Protein AF-0000000084527717 (afdb_homodimer)

Secondary structure (DSSP, 8-state):
-EEEEE-TTSTHHHHHHHHHHHT---EEEE-PPPSSHHHHHS-SS--EEEETTEEE--HHHHHHHHHHHH-GGGS--TTSTTHHHHHHHHHHHHHHHHHHHTTTSTTHHHHHHHHHHHHHHHHTT-SSTBSB--HHHHHHHHHHHHHTTTS-GGG-HHHHHHHHHHHHSHHHHHHH-SS-S---/-EEEEE-TTSTHHHHHHHHHHHT---EEEE-PPPSSHHHHHS-SS--EEEETTEEE--HHHHHHHHHHHH-GGGS--TTSTTHHHHHHHHHHHHHHHHHHHTTTSTTHHHHHHHHHHHHHHHHTT-SSTBSB--HHHHHHHHHHHHHTTTS-GGG-HHHHHHHHHHHHSHHHHHHH-SS-S---

Nearest PDB structures (foldseek):
  3lq7-assembly2_C-2  TM=8.206E-01  e=8.845E-09  Agrobacterium fabrum str. C58
  4iel-assembly1_A-2  TM=8.125E-01  e=3.125E-07  Burkholderia ambifaria AMMD
  4isd-assembly1_D  TM=7.012E-01  e=2.328E-06  Burkholderia glumae BGR1
  4isd-assembly2_B  TM=7.061E-01  e=1.104E-05  Burkholderia glumae BGR1
  4isd-assembly3_E-2  TM=6.235E-01  e=1.221E-05  Burkholderia glumae BGR1

InterPro domains:
  IPR004045 Glutathione S-transferase, N-terminal [PF13417] (4-70)
  IPR004045 Glutathione S-transferase, N-terminal [PS50404] (1-74)
  IPR036249 Thioredoxin-like superfamily [SSF52833] (1-69)
  IPR036282 Glutathione S-transferase, C-terminal domain superfamily [SSF47616] (80-178)

pLDDT: mean 92.68, std 9.72, range [41.78, 98.94]

Solvent-accessible surface area (backbone atoms only — not comparable to full-atom values): 19845 Å² total; per-residue (Å²): 111,39,34,38,43,31,34,57,81,18,73,30,34,29,53,44,21,43,44,49,64,64,62,64,85,64,47,78,45,78,49,75,62,49,88,41,64,65,36,21,72,55,45,95,65,70,37,36,39,30,56,73,92,44,75,37,57,31,64,63,30,48,45,52,52,48,17,73,73,73,29,56,83,32,46,49,53,92,90,39,85,58,25,64,56,43,38,23,44,34,48,43,17,55,54,50,41,50,35,54,72,41,50,88,43,91,65,18,64,59,53,39,48,51,53,54,48,53,50,32,60,67,38,55,94,41,80,28,94,71,66,47,77,34,49,37,46,31,42,28,47,45,28,52,53,56,42,49,74,79,41,77,44,78,87,34,59,58,47,46,52,42,51,51,56,50,58,67,34,68,28,41,45,59,46,56,48,85,63,63,93,66,79,124,110,39,35,36,42,32,33,58,82,20,71,31,34,28,52,44,21,42,43,47,63,64,64,63,85,64,47,78,45,78,50,75,60,49,90,43,64,66,36,22,72,54,44,95,65,70,38,36,40,30,55,72,91,44,76,40,57,30,65,64,30,49,44,52,51,47,17,70,73,73,28,56,83,32,46,50,55,92,90,39,84,58,26,66,58,45,39,25,44,35,47,42,17,56,53,48,42,49,35,54,72,39,49,88,44,90,64,18,65,58,53,40,49,50,52,52,47,55,50,32,60,68,37,56,96,40,79,27,94,72,68,48,76,35,48,37,45,32,41,29,46,45,26,51,54,55,42,50,73,79,41,77,44,78,86,34,60,57,48,44,53,42,50,50,57,51,58,67,35,67,29,41,45,61,46,55,50,85,67,62,94,65,79,123

Radius of gyration: 19.38 Å; Cα contacts (8 Å, |Δi|>4): 567; chains: 2; bounding box: 42×51×48 Å

Sequence (368 aa):
MLTLWHAPLSRSTRVRWLLEEIGCPYRLIVLDEPETLDAALHPPRPPALRDGEVTMHETGAMTEWLCETRARHLWRAPGAPGRIGWLDWLHFAETLVQHVARRAESGATERLTAALGILSEWLDGTDWLLSEFSGADCQLGYSVWIAGQVTCLDDYPVLTSYLARCMERPSFQSAWGESGIRLGMLTLWHAPLSRSTRVRWLLEEIGCPYRLIVLDEPETLDAALHPPRPPALRDGEVTMHETGAMTEWLCETRARHLWRAPGAPGRIGWLDWLHFAETLVQHVARRAESGATERLTAALGILSEWLDGTDWLLSEFSGADCQLGYSVWIAGQVTCLDDYPVLTSYLARCMERPSFQSAWGESGIRLG

Structure (mmCIF, N/CA/C/O backbone):
data_AF-0000000084527717-model_v1
#
loop_
_entity.id
_entity.type
_entity.pdbx_description
1 polymer 'Glutathione S-transferase'
#
loop_
_atom_site.group_PDB
_atom_site.id
_atom_site.type_symbol
_atom_site.label_atom_id
_atom_site.label_alt_id
_atom_site.label_comp_id
_atom_site.label_asym_id
_atom_site.label_entity_id
_atom_site.label_seq_id
_atom_site.pdbx_PDB_ins_code
_atom_site.Cartn_x
_atom_site.Cartn_y
_atom_site.Cartn_z
_atom_site.occupancy
_atom_site.B_iso_or_equiv
_atom_site.auth_seq_id
_atom_site.auth_comp_id
_atom_site.auth_asym_id
_atom_site.auth_atom_id
_atom_site.pdbx_PDB_model_num
ATOM 1 N N . MET A 1 1 ? -14.969 0.605 -21.078 1 87 1 MET A N 1
ATOM 2 C CA . MET A 1 1 ? -14.18 -0.613 -21.203 1 87 1 MET A CA 1
ATOM 3 C C . MET A 1 1 ? -12.914 -0.524 -20.359 1 87 1 MET A C 1
ATOM 5 O O . MET A 1 1 ? -12.305 0.542 -20.25 1 87 1 MET A O 1
ATOM 9 N N . LEU A 1 2 ? -12.539 -1.557 -19.609 1 96.31 2 LEU A N 1
ATOM 10 C CA . LEU A 1 2 ? -11.336 -1.632 -18.781 1 96.31 2 LEU A CA 1
ATOM 11 C C . LEU A 1 2 ? -10.086 -1.653 -19.656 1 96.31 2 LEU A C 1
ATOM 13 O O . LEU A 1 2 ? -10.039 -2.359 -20.672 1 96.31 2 LEU A O 1
ATOM 17 N N . THR A 1 3 ? -9.109 -0.781 -19.297 1 97.94 3 THR A N 1
ATOM 18 C CA . THR A 1 3 ? -7.832 -0.757 -20 1 97.94 3 THR A CA 1
ATOM 19 C C . THR A 1 3 ? -6.668 -0.865 -19.016 1 97.94 3 THR A C 1
ATOM 21 O O . THR A 1 3 ? -6.602 -0.115 -18.047 1 97.94 3 THR A O 1
ATOM 24 N N . LEU A 1 4 ? -5.797 -1.834 -19.297 1 97.62 4 LEU A N 1
ATOM 25 C CA . LEU A 1 4 ? -4.609 -2.008 -18.469 1 97.62 4 LEU A CA 1
ATOM 26 C C . LEU A 1 4 ? -3.344 -1.697 -19.266 1 97.62 4 LEU A C 1
ATOM 28 O O . LEU A 1 4 ? -3.123 -2.27 -20.328 1 97.62 4 LEU A O 1
ATOM 32 N N . TRP A 1 5 ? -2.562 -0.731 -18.812 1 96.25 5 TRP A N 1
ATOM 33 C CA . TRP A 1 5 ? -1.198 -0.543 -19.297 1 96.25 5 TRP A CA 1
ATOM 34 C C . TRP A 1 5 ? -0.229 -1.458 -18.562 1 96.25 5 TRP A C 1
ATOM 36 O O . TRP A 1 5 ? -0.078 -1.355 -17.344 1 96.25 5 TRP A O 1
ATOM 46 N N . HIS A 1 6 ? 0.404 -2.326 -19.297 1 93.56 6 HIS A N 1
ATOM 47 C CA . HIS A 1 6 ? 1.141 -3.441 -18.703 1 93.56 6 HIS A CA 1
ATOM 48 C C . HIS A 1 6 ? 2.568 -3.5 -19.234 1 93.56 6 HIS A C 1
ATOM 50 O O . HIS A 1 6 ? 2.777 -3.646 -20.453 1 93.56 6 HIS A O 1
ATOM 56 N N . ALA A 1 7 ? 3.545 -3.312 -18.344 1 90.94 7 ALA A N 1
ATOM 57 C CA . ALA A 1 7 ? 4.922 -3.701 -18.641 1 90.94 7 ALA A CA 1
ATOM 58 C C . ALA A 1 7 ? 5.207 -5.121 -18.172 1 90.94 7 ALA A C 1
ATOM 60 O O . ALA A 1 7 ? 5.141 -5.402 -16.969 1 90.94 7 ALA A O 1
ATOM 61 N N . PRO A 1 8 ? 5.605 -6.016 -19.031 1 89.5 8 PRO A N 1
ATOM 62 C CA . PRO A 1 8 ? 5.797 -7.414 -18.641 1 89.5 8 PRO A CA 1
ATOM 63 C C . PRO A 1 8 ? 6.793 -7.57 -17.5 1 89.5 8 PRO A C 1
ATOM 65 O O . PRO A 1 8 ? 7.828 -6.902 -17.484 1 89.5 8 PRO A O 1
ATOM 68 N N . LEU A 1 9 ? 6.379 -8.398 -16.516 1 87.12 9 LEU A N 1
ATOM 69 C CA . LEU A 1 9 ? 7.18 -8.828 -15.383 1 87.12 9 LEU A CA 1
ATOM 70 C C . LEU A 1 9 ? 7.289 -7.711 -14.344 1 87.12 9 LEU A C 1
ATOM 72 O O . LEU A 1 9 ? 7.969 -7.867 -13.328 1 87.12 9 LEU A O 1
ATOM 76 N N . SER A 1 10 ? 6.574 -6.613 -14.625 1 91.88 10 SER A N 1
ATOM 77 C CA . SER A 1 10 ? 6.52 -5.531 -13.648 1 91.88 10 SER A CA 1
ATOM 78 C C . SER A 1 10 ? 5.344 -5.711 -12.695 1 91.88 10 SER A C 1
ATOM 80 O O . SER A 1 10 ? 4.672 -6.746 -12.711 1 91.88 10 SER A O 1
ATOM 82 N N . ARG A 1 11 ? 5.094 -4.734 -11.859 1 93.38 11 ARG A N 1
ATOM 83 C CA . ARG A 1 11 ? 4.023 -4.785 -10.867 1 93.38 11 ARG A CA 1
ATOM 84 C C . ARG A 1 11 ? 2.66 -4.918 -11.539 1 93.38 11 ARG A C 1
ATOM 86 O O . ARG A 1 11 ? 1.719 -5.445 -10.938 1 93.38 11 ARG A O 1
ATOM 93 N N . SER A 1 12 ? 2.576 -4.469 -12.789 1 95.19 12 SER A N 1
ATOM 94 C CA . SER A 1 12 ? 1.293 -4.562 -13.477 1 95.19 12 SER A CA 1
ATOM 95 C C . SER A 1 12 ? 0.91 -6.016 -13.734 1 95.19 12 SER A C 1
ATOM 97 O O . SER A 1 12 ? -0.244 -6.312 -14.055 1 95.19 12 SER A O 1
ATOM 99 N N . THR A 1 13 ? 1.869 -6.926 -13.57 1 95.25 13 THR A N 1
ATOM 100 C CA . THR A 1 13 ? 1.617 -8.344 -13.789 1 95.25 13 THR A CA 1
ATOM 101 C C . THR A 1 13 ? 0.631 -8.891 -12.766 1 95.25 13 THR A C 1
ATOM 103 O O . THR A 1 13 ? -0.189 -9.758 -13.078 1 95.25 13 THR A O 1
ATOM 106 N N . ARG A 1 14 ? 0.691 -8.383 -11.57 1 97.06 14 ARG A N 1
ATOM 107 C CA . ARG A 1 14 ? -0.222 -8.891 -10.555 1 97.06 14 ARG A CA 1
ATOM 108 C C . ARG A 1 14 ? -1.658 -8.469 -10.844 1 97.06 14 ARG A C 1
ATOM 110 O O . ARG A 1 14 ? -2.602 -9.195 -10.523 1 97.06 14 ARG A O 1
ATOM 117 N N . VAL A 1 15 ? -1.835 -7.316 -11.492 1 97.88 15 VAL A N 1
ATOM 118 C CA . VAL A 1 15 ? -3.166 -6.859 -11.875 1 97.88 15 VAL A CA 1
ATOM 119 C C . VAL A 1 15 ? -3.648 -7.645 -13.094 1 97.88 15 VAL A C 1
ATOM 121 O O . VAL A 1 15 ? -4.816 -8.047 -13.156 1 97.88 15 VAL A O 1
ATOM 124 N N . ARG A 1 16 ? -2.74 -7.867 -13.992 1 97.19 16 ARG A N 1
ATOM 125 C CA . ARG A 1 16 ? -3.102 -8.688 -15.141 1 97.19 16 ARG A CA 1
ATOM 126 C C . ARG A 1 16 ? -3.531 -10.086 -14.711 1 97.19 16 ARG A C 1
ATOM 128 O O . ARG A 1 16 ? -4.52 -10.617 -15.211 1 97.19 16 ARG A O 1
ATOM 135 N N . TRP A 1 17 ? -2.762 -10.664 -13.82 1 98 17 TRP A N 1
ATOM 136 C CA . TRP A 1 17 ? -3.107 -11.969 -13.258 1 98 17 TRP A CA 1
ATOM 137 C C . TRP A 1 17 ? -4.523 -11.969 -12.703 1 98 17 TRP A C 1
ATOM 139 O O . TRP A 1 17 ? -5.328 -12.852 -13.016 1 98 17 TRP A O 1
ATOM 149 N N . LEU A 1 18 ? -4.902 -10.969 -11.93 1 98.81 18 LEU A N 1
ATOM 150 C CA . LEU A 1 18 ? -6.234 -10.859 -11.352 1 98.81 18 LEU A CA 1
ATOM 151 C C . LEU A 1 18 ? -7.297 -10.758 -12.445 1 98.81 18 LEU A C 1
ATOM 153 O O . LEU A 1 18 ? -8.352 -11.391 -12.352 1 98.81 18 LEU A O 1
ATOM 157 N N . LEU A 1 19 ? -6.98 -9.945 -13.453 1 98.31 19 LEU A N 1
ATOM 158 C CA . LEU A 1 19 ? -7.93 -9.789 -14.547 1 98.31 19 LEU A CA 1
ATOM 159 C C . LEU A 1 19 ? -8.172 -11.125 -15.242 1 98.31 19 LEU A C 1
ATOM 161 O O . LEU A 1 19 ? -9.312 -11.453 -15.594 1 98.31 19 LEU A O 1
ATOM 165 N N . GLU A 1 20 ? -7.078 -11.867 -15.422 1 97.81 20 GLU A N 1
ATOM 166 C CA . GLU A 1 20 ? -7.215 -13.195 -16 1 97.81 20 GLU A CA 1
ATOM 167 C C . GLU A 1 20 ? -8.023 -14.117 -15.102 1 97.81 20 GLU A C 1
ATOM 169 O O . GLU A 1 20 ? -8.781 -14.961 -15.578 1 97.81 20 GLU A O 1
ATOM 174 N N . GLU A 1 21 ? -7.875 -14.008 -13.805 1 98.56 21 GLU A N 1
ATOM 175 C CA . GLU A 1 21 ? -8.664 -14.773 -12.852 1 98.56 21 GLU A CA 1
ATOM 176 C C . GLU A 1 21 ? -10.148 -14.438 -12.953 1 98.56 21 GLU A C 1
ATOM 178 O O . GLU A 1 21 ? -11 -15.32 -12.883 1 98.56 21 GLU A O 1
ATOM 183 N N . ILE A 1 22 ? -10.422 -13.18 -13.055 1 98.38 22 ILE A N 1
ATOM 184 C CA . ILE A 1 22 ? -11.797 -12.688 -13.102 1 98.38 22 ILE A CA 1
ATOM 185 C C . ILE A 1 22 ? -12.453 -13.109 -14.414 1 98.38 22 ILE A C 1
ATOM 187 O O . ILE A 1 22 ? -13.633 -13.477 -14.438 1 98.38 22 ILE A O 1
ATOM 191 N N . GLY A 1 23 ? -11.727 -12.992 -15.477 1 97.5 23 GLY A N 1
ATOM 192 C CA . GLY A 1 23 ? -12.211 -13.445 -16.766 1 97.5 23 GLY A CA 1
ATOM 193 C C . GLY A 1 23 ? -13.055 -12.406 -17.484 1 97.5 23 GLY A C 1
ATOM 194 O O . GLY A 1 23 ? -13.711 -12.711 -18.484 1 97.5 23 GLY A O 1
ATOM 195 N N . CYS A 1 24 ? -13.078 -11.188 -17.016 1 95.69 24 CYS A N 1
ATOM 196 C CA . CYS A 1 24 ? -13.812 -10.141 -17.719 1 95.69 24 CYS A CA 1
ATOM 197 C C . CYS A 1 24 ? -12.984 -9.562 -18.859 1 95.69 24 CYS A C 1
ATOM 199 O O . CYS A 1 24 ? -11.758 -9.586 -18.812 1 95.69 24 CYS A O 1
ATOM 201 N N . PRO A 1 25 ? -13.672 -9.078 -19.922 1 96.56 25 PRO A N 1
ATOM 202 C CA . PRO A 1 25 ? -12.938 -8.469 -21.016 1 96.56 25 PRO A CA 1
ATOM 203 C C . PRO A 1 25 ? -12.219 -7.18 -20.609 1 96.56 25 PRO A C 1
ATOM 205 O O . PRO A 1 25 ? -12.742 -6.41 -19.797 1 96.56 25 PRO A O 1
ATOM 208 N N . TYR A 1 26 ? -11.062 -6.996 -21.141 1 97.06 26 TYR A N 1
ATOM 209 C CA . TYR A 1 26 ? -10.305 -5.762 -20.969 1 97.06 26 TYR A CA 1
ATOM 210 C C . TYR A 1 26 ? -9.359 -5.531 -22.141 1 97.06 26 TYR A C 1
ATOM 212 O O . TYR A 1 26 ? -8.984 -6.477 -22.844 1 97.06 26 TYR A O 1
ATOM 220 N N . ARG A 1 27 ? -9.062 -4.23 -22.391 1 97.12 27 ARG A N 1
ATOM 221 C CA . ARG A 1 27 ? -8.031 -3.859 -23.359 1 97.12 27 ARG A CA 1
ATOM 222 C C . ARG A 1 27 ? -6.652 -3.84 -22.719 1 97.12 27 ARG A C 1
ATOM 224 O O . ARG A 1 27 ? -6.465 -3.25 -21.656 1 97.12 27 ARG A O 1
ATOM 231 N N . LEU A 1 28 ? -5.727 -4.543 -23.328 1 95.94 28 LEU A N 1
ATOM 232 C CA . LEU A 1 28 ? -4.355 -4.609 -22.828 1 95.94 28 LEU A CA 1
ATOM 233 C C . LEU A 1 28 ? -3.428 -3.768 -23.703 1 95.94 28 LEU A C 1
ATOM 235 O O . LEU A 1 28 ? -3.35 -3.977 -24.922 1 95.94 28 LEU A O 1
ATOM 239 N N . ILE A 1 29 ? -2.812 -2.773 -23.141 1 95.44 29 ILE A N 1
ATOM 240 C CA . ILE A 1 29 ? -1.761 -2.006 -23.797 1 95.44 29 ILE A CA 1
ATOM 241 C C . ILE A 1 29 ? -0.396 -2.438 -23.266 1 95.44 29 ILE A C 1
ATOM 243 O O . ILE A 1 29 ? -0.041 -2.129 -22.125 1 95.44 29 ILE A O 1
ATOM 247 N N . VAL A 1 30 ? 0.345 -3.127 -24.062 1 92.56 30 VAL A N 1
ATOM 248 C CA . VAL A 1 30 ? 1.633 -3.666 -23.641 1 92.56 30 VAL A CA 1
ATOM 249 C C . VAL A 1 30 ? 2.729 -2.625 -23.875 1 92.56 30 VAL A C 1
ATOM 251 O O . VAL A 1 30 ? 2.881 -2.107 -24.984 1 92.56 30 VAL A O 1
ATOM 254 N N . LEU A 1 31 ? 3.4 -2.379 -22.766 1 91.69 31 LEU A N 1
ATOM 255 C CA . LEU A 1 31 ? 4.539 -1.469 -22.812 1 91.69 31 LEU A CA 1
ATOM 256 C C . LEU A 1 31 ? 5.848 -2.24 -22.953 1 91.69 31 LEU A C 1
ATOM 258 O O . LEU A 1 31 ? 5.844 -3.471 -23.016 1 91.69 31 LEU A O 1
ATOM 262 N N . ASP A 1 32 ? 6.957 -1.455 -23 1 87.5 32 ASP A N 1
ATOM 263 C CA . ASP A 1 32 ? 8.25 -2.105 -23.156 1 87.5 32 ASP A CA 1
ATOM 264 C C . ASP A 1 32 ? 8.578 -2.979 -21.953 1 87.5 32 ASP A C 1
ATOM 266 O O . ASP A 1 32 ? 8.328 -2.586 -20.812 1 87.5 32 ASP A O 1
ATOM 270 N N . GLU A 1 33 ? 9.125 -4.074 -22.266 1 82.56 33 GLU A N 1
ATOM 271 C CA . GLU A 1 33 ? 9.539 -4.988 -21.219 1 82.56 33 GLU A CA 1
ATOM 272 C C . GLU A 1 33 ? 10.812 -4.496 -20.531 1 82.56 33 GLU A C 1
ATOM 274 O O . GLU A 1 33 ? 11.781 -4.129 -21.188 1 82.56 33 GLU A O 1
ATOM 279 N N . PRO A 1 34 ? 10.703 -4.527 -19.234 1 83.94 34 PRO A N 1
ATOM 280 C CA . PRO A 1 34 ? 11.945 -4.18 -18.531 1 83.94 34 PRO A CA 1
ATOM 281 C C . PRO A 1 34 ? 13.07 -5.18 -18.797 1 83.94 34 PRO A C 1
ATOM 283 O O . PRO A 1 34 ? 12.82 -6.387 -18.859 1 83.94 34 PRO A O 1
ATOM 286 N N . GLU A 1 35 ? 14.297 -4.641 -18.891 1 81.44 35 GLU A N 1
ATOM 287 C CA . GLU A 1 35 ? 15.438 -5.488 -19.219 1 81.44 35 GLU A CA 1
ATOM 288 C C . GLU A 1 35 ? 16.141 -5.992 -17.969 1 81.44 35 GLU A C 1
ATOM 290 O O . GLU A 1 35 ? 16.953 -6.914 -18.047 1 81.44 35 GLU A O 1
ATOM 295 N N . THR A 1 36 ? 15.867 -5.371 -16.891 1 85.06 36 THR A N 1
ATOM 296 C CA . THR A 1 36 ? 16.5 -5.742 -15.633 1 85.06 36 THR A CA 1
ATOM 297 C C . THR A 1 36 ? 15.453 -5.855 -14.523 1 85.06 36 THR A C 1
ATOM 299 O O . THR A 1 36 ? 14.336 -5.355 -14.664 1 85.06 36 THR A O 1
ATOM 302 N N . LEU A 1 37 ? 15.875 -6.52 -13.477 1 83.25 37 LEU A N 1
ATOM 303 C CA . LEU A 1 37 ? 15.016 -6.613 -12.297 1 83.25 37 LEU A CA 1
ATOM 304 C C . LEU A 1 37 ? 14.711 -5.23 -11.734 1 83.25 37 LEU A C 1
ATOM 306 O O . LEU A 1 37 ? 13.578 -4.957 -11.336 1 83.25 37 LEU A O 1
ATOM 310 N N . ASP A 1 38 ? 15.734 -4.43 -11.773 1 83.31 38 ASP A N 1
ATOM 311 C CA . ASP A 1 38 ? 15.562 -3.076 -11.258 1 83.31 38 ASP A CA 1
ATOM 312 C C . ASP A 1 38 ? 14.539 -2.301 -12.086 1 83.31 38 ASP A C 1
ATOM 314 O O . ASP A 1 38 ? 13.703 -1.576 -11.531 1 83.31 38 ASP A O 1
ATOM 318 N N . ALA A 1 39 ? 14.555 -2.531 -13.359 1 83.19 39 ALA A N 1
ATOM 319 C CA . ALA A 1 39 ? 13.602 -1.867 -14.242 1 83.19 39 ALA A CA 1
ATOM 320 C C . ALA A 1 39 ? 12.195 -2.416 -14.039 1 83.19 39 ALA A C 1
ATOM 322 O O . ALA A 1 39 ? 11.211 -1.687 -14.188 1 83.19 39 ALA A O 1
ATOM 323 N N . ALA A 1 40 ? 12.141 -3.676 -13.703 1 83.25 40 ALA A N 1
ATOM 324 C CA . ALA A 1 40 ? 10.844 -4.281 -13.414 1 83.25 40 ALA A CA 1
ATOM 325 C C . ALA A 1 40 ? 10.258 -3.73 -12.125 1 83.25 40 ALA A C 1
ATOM 327 O O . ALA A 1 40 ? 9.047 -3.516 -12.023 1 83.25 40 ALA A O 1
ATOM 328 N N . LEU A 1 41 ? 11.133 -3.529 -11.203 1 83.12 41 LEU A N 1
ATOM 329 C CA . LEU A 1 41 ? 10.719 -3.053 -9.891 1 83.12 41 LEU A CA 1
ATOM 330 C C . LEU A 1 41 ? 10.422 -1.559 -9.922 1 83.12 41 LEU A C 1
ATOM 332 O O . LEU A 1 41 ? 9.617 -1.065 -9.125 1 83.12 41 LEU A O 1
ATOM 336 N N . HIS A 1 42 ? 11.07 -0.843 -10.828 1 81.31 42 HIS A N 1
ATOM 337 C CA . HIS A 1 42 ? 10.922 0.599 -10.984 1 81.31 42 HIS A CA 1
ATOM 338 C C . HIS A 1 42 ? 10.734 0.974 -12.453 1 81.31 42 HIS A C 1
ATOM 340 O O . HIS A 1 42 ? 11.578 1.648 -13.039 1 81.31 42 HIS A O 1
ATOM 346 N N . PRO A 1 43 ? 9.555 0.663 -12.891 1 76 43 PRO A N 1
ATOM 347 C CA . PRO A 1 43 ? 9.352 0.982 -14.312 1 76 43 PRO A CA 1
ATOM 348 C C . PRO A 1 43 ? 9.227 2.482 -14.562 1 76 43 PRO A C 1
ATOM 350 O O . PRO A 1 43 ? 8.805 3.23 -13.68 1 76 43 PRO A O 1
ATOM 353 N N . PRO A 1 44 ? 9.656 2.855 -15.766 1 74.38 44 PRO A N 1
ATOM 354 C CA . PRO A 1 44 ? 9.531 4.273 -16.109 1 74.38 44 PRO A CA 1
ATOM 355 C C . PRO A 1 44 ? 8.094 4.77 -16.062 1 74.38 44 PRO A C 1
ATOM 357 O O . PRO A 1 44 ? 7.848 5.93 -15.711 1 74.38 44 PRO A O 1
ATOM 360 N N . ARG A 1 45 ? 7.246 3.84 -16.453 1 78.88 45 ARG A N 1
ATOM 361 C CA . ARG A 1 45 ? 5.82 4.129 -16.328 1 78.88 45 ARG A CA 1
ATOM 362 C C . ARG A 1 45 ? 5.145 3.164 -15.359 1 78.88 45 ARG A C 1
ATOM 364 O O . ARG A 1 45 ? 5.211 1.946 -15.539 1 78.88 45 ARG A O 1
ATOM 371 N N . PRO A 1 46 ? 4.523 3.807 -14.422 1 81.5 46 PRO A N 1
ATOM 372 C CA . PRO A 1 46 ? 3.852 2.92 -13.469 1 81.5 46 PRO A CA 1
ATOM 373 C C . PRO A 1 46 ? 2.631 2.227 -14.062 1 81.5 46 PRO A C 1
ATOM 375 O O . PRO A 1 46 ? 2.125 2.648 -15.109 1 81.5 46 PRO A O 1
ATOM 378 N N . PRO A 1 47 ? 2.193 1.165 -13.438 1 91.19 47 PRO A N 1
ATOM 379 C CA . PRO A 1 47 ? 0.939 0.544 -13.867 1 91.19 47 PRO A CA 1
ATOM 380 C C . PRO A 1 47 ? -0.223 1.535 -13.914 1 91.19 47 PRO A C 1
ATOM 382 O O . PRO A 1 47 ? -0.261 2.486 -13.133 1 91.19 47 PRO A O 1
ATOM 385 N N . ALA A 1 48 ? -1.084 1.325 -14.852 1 96.31 48 ALA A N 1
ATOM 386 C CA . ALA A 1 48 ? -2.303 2.127 -14.922 1 96.31 48 ALA A CA 1
ATOM 387 C C . ALA A 1 48 ? -3.496 1.274 -15.344 1 96.31 48 ALA A C 1
ATOM 389 O O . ALA A 1 48 ? -3.367 0.406 -16.219 1 96.31 48 ALA A O 1
ATOM 390 N N . LEU A 1 49 ? -4.566 1.42 -14.703 1 98.06 49 LEU A N 1
ATOM 391 C CA . LEU A 1 49 ? -5.848 0.803 -15.031 1 98.06 49 LEU A CA 1
ATOM 392 C C . LEU A 1 49 ? -6.938 1.859 -15.172 1 98.06 49 LEU A C 1
ATOM 394 O O . LEU A 1 49 ? -7.148 2.668 -14.266 1 98.06 49 LEU A O 1
ATOM 398 N N . ARG A 1 50 ? -7.547 1.876 -16.297 1 97.62 50 ARG A N 1
ATOM 399 C CA . ARG A 1 50 ? -8.641 2.814 -16.531 1 97.62 50 ARG A CA 1
ATOM 400 C C . ARG A 1 50 ? -9.984 2.09 -16.594 1 97.62 50 ARG A C 1
ATOM 402 O O . ARG A 1 50 ? -10.117 1.08 -17.281 1 97.62 50 ARG A O 1
ATOM 409 N N . ASP A 1 51 ? -10.875 2.498 -15.82 1 96.12 51 ASP A N 1
ATOM 410 C CA . ASP A 1 51 ? -12.266 2.049 -15.859 1 96.12 51 ASP A CA 1
ATOM 411 C C . ASP A 1 51 ? -13.211 3.215 -16.125 1 96.12 51 ASP A C 1
ATOM 413 O O . ASP A 1 51 ? -13.562 3.957 -15.203 1 96.12 51 ASP A O 1
ATOM 417 N N . GLY A 1 52 ? -13.664 3.346 -17.328 1 93 52 GLY A N 1
ATOM 418 C CA . GLY A 1 52 ? -14.43 4.527 -17.703 1 93 52 GLY A CA 1
ATOM 419 C C . GLY A 1 52 ? -13.609 5.805 -17.641 1 93 52 GLY A C 1
ATOM 420 O O . GLY A 1 52 ? -12.562 5.906 -18.297 1 93 52 GLY A O 1
ATOM 421 N N . GLU A 1 53 ? -13.992 6.695 -16.719 1 90.19 53 GLU A N 1
ATOM 422 C CA . GLU A 1 53 ? -13.336 8 -16.656 1 90.19 53 GLU A CA 1
ATOM 423 C C . GLU A 1 53 ? -12.281 8.039 -15.555 1 90.19 53 GLU A C 1
ATOM 425 O O . GLU A 1 53 ? -11.609 9.055 -15.367 1 90.19 53 GLU A O 1
ATOM 430 N N . VAL A 1 54 ? -12.172 6.969 -14.977 1 88.81 54 VAL A N 1
ATOM 431 C CA . VAL A 1 54 ? -11.273 7.004 -13.82 1 88.81 54 VAL A CA 1
ATOM 432 C C . VAL A 1 54 ? -10.039 6.152 -14.109 1 88.81 54 VAL A C 1
ATOM 434 O O . VAL A 1 54 ? -10.141 5.086 -14.719 1 88.81 54 VAL A O 1
ATOM 437 N N . THR A 1 55 ? -8.867 6.672 -13.719 1 94.25 55 THR A N 1
ATOM 438 C CA . THR A 1 55 ? -7.594 5.965 -13.859 1 94.25 55 THR A CA 1
ATOM 439 C C . THR A 1 55 ? -6.949 5.73 -12.5 1 94.25 55 THR A C 1
ATOM 441 O O . THR A 1 55 ? -6.953 6.617 -11.641 1 94.25 55 THR A O 1
ATOM 444 N N . MET A 1 56 ? -6.512 4.516 -12.328 1 96.75 56 MET A N 1
ATOM 445 C CA . MET A 1 56 ? -5.801 4.121 -11.117 1 96.75 56 MET A CA 1
ATOM 446 C C . MET A 1 56 ? -4.34 3.814 -11.414 1 96.75 56 MET A C 1
ATOM 448 O O . MET A 1 56 ? -4.012 3.33 -12.5 1 96.75 56 MET A O 1
ATOM 452 N N . HIS A 1 57 ? -3.541 4.047 -10.391 1 95.88 57 HIS A N 1
ATOM 453 C CA . HIS A 1 57 ? -2.115 3.867 -10.633 1 95.88 57 HIS A CA 1
ATOM 454 C C . HIS A 1 57 ? -1.494 2.924 -9.609 1 95.88 57 HIS A C 1
ATOM 456 O O . HIS A 1 57 ? -0.386 2.424 -9.812 1 95.88 57 HIS A O 1
ATOM 462 N N . GLU A 1 58 ? -2.172 2.729 -8.539 1 97.25 58 GLU A N 1
ATOM 463 C CA . GLU A 1 58 ? -1.666 1.854 -7.484 1 97.25 58 GLU A CA 1
ATOM 464 C C . GLU A 1 58 ? -2.273 0.457 -7.59 1 97.25 58 GLU A C 1
ATOM 466 O O . GLU A 1 58 ? -3.496 0.302 -7.543 1 97.25 58 GLU A O 1
ATOM 471 N N . THR A 1 59 ? -1.43 -0.58 -7.582 1 98.06 59 THR A N 1
ATOM 472 C CA . THR A 1 59 ? -1.906 -1.927 -7.875 1 98.06 59 THR A CA 1
ATOM 473 C C . THR A 1 59 ? -2.799 -2.443 -6.75 1 98.06 59 THR A C 1
ATOM 475 O O . THR A 1 59 ? -3.746 -3.191 -6.996 1 98.06 59 THR A O 1
ATOM 478 N N . GLY A 1 60 ? -2.516 -2.076 -5.496 1 98.5 60 GLY A N 1
ATOM 479 C CA . GLY A 1 60 ? -3.43 -2.432 -4.422 1 98.5 60 GLY A CA 1
ATOM 480 C C . GLY A 1 60 ? -4.82 -1.86 -4.609 1 98.5 60 GLY A C 1
ATOM 481 O O . GLY A 1 60 ? -5.816 -2.539 -4.348 1 98.5 60 GLY A O 1
ATOM 482 N N . ALA A 1 61 ? -4.879 -0.612 -5.051 1 98.5 61 ALA A N 1
ATOM 483 C CA . ALA A 1 61 ? -6.156 0.032 -5.336 1 98.5 61 ALA A CA 1
ATOM 484 C C . ALA A 1 61 ? -6.879 -0.668 -6.488 1 98.5 61 ALA A C 1
ATOM 486 O O . ALA A 1 61 ? -8.078 -0.929 -6.406 1 98.5 61 ALA A O 1
ATOM 487 N N . MET A 1 62 ? -6.145 -1.009 -7.535 1 98.56 62 MET A N 1
ATOM 488 C CA . MET A 1 62 ? -6.703 -1.717 -8.68 1 98.56 62 MET A CA 1
ATOM 489 C C . MET A 1 62 ? -7.316 -3.047 -8.258 1 98.56 62 MET A C 1
ATOM 491 O O . MET A 1 62 ? -8.43 -3.381 -8.664 1 98.56 62 MET A O 1
ATOM 495 N N . THR A 1 63 ? -6.555 -3.727 -7.438 1 98.81 63 THR A N 1
ATOM 496 C CA . THR A 1 63 ? -6.988 -5.051 -7.004 1 98.81 63 THR A CA 1
ATOM 497 C C . THR A 1 63 ? -8.289 -4.965 -6.219 1 98.81 63 THR A C 1
ATOM 499 O O . THR A 1 63 ? -9.242 -5.695 -6.496 1 98.81 63 THR A O 1
ATOM 502 N N . GLU A 1 64 ? -8.289 -4.074 -5.254 1 98.75 64 GLU A N 1
ATOM 503 C CA . GLU A 1 64 ? -9.516 -3.969 -4.469 1 98.75 64 GLU A CA 1
ATOM 504 C C . GLU A 1 64 ? -10.688 -3.5 -5.328 1 98.75 64 GLU A C 1
ATOM 506 O O . GLU A 1 64 ? -11.789 -4.039 -5.227 1 98.75 64 GLU A O 1
ATOM 511 N N . TRP A 1 65 ? -10.477 -2.557 -6.215 1 98.38 65 TRP A N 1
ATOM 512 C CA . TRP A 1 65 ? -11.516 -2.043 -7.102 1 98.38 65 TRP A CA 1
ATOM 513 C C . TRP A 1 65 ? -12.078 -3.152 -7.98 1 98.38 65 TRP A C 1
ATOM 515 O O . TRP A 1 65 ? -13.297 -3.322 -8.078 1 98.38 65 TRP A O 1
ATOM 525 N N . LEU A 1 66 ? -11.219 -3.92 -8.57 1 98.56 66 LEU A N 1
ATOM 526 C CA . LEU A 1 66 ? -11.641 -5 -9.461 1 98.56 66 LEU A CA 1
ATOM 527 C C . LEU A 1 66 ? -12.43 -6.059 -8.695 1 98.56 66 LEU A C 1
ATOM 529 O O . LEU A 1 66 ? -13.453 -6.547 -9.18 1 98.56 66 LEU A O 1
ATOM 533 N N . CYS A 1 67 ? -11.977 -6.383 -7.523 1 98.62 67 CYS A N 1
ATOM 534 C CA . CYS A 1 67 ? -12.672 -7.395 -6.734 1 98.62 67 CYS A CA 1
ATOM 535 C C . CYS A 1 67 ? -14.039 -6.898 -6.301 1 98.62 67 CYS A C 1
ATOM 537 O O . CYS A 1 67 ? -15.031 -7.629 -6.391 1 98.62 67 CYS A O 1
ATOM 539 N N . GLU A 1 68 ? -14.086 -5.645 -5.824 1 97.25 68 GLU A N 1
ATOM 540 C CA . GLU A 1 68 ? -15.359 -5.129 -5.32 1 97.25 68 GLU A CA 1
ATOM 541 C C . GLU A 1 68 ? -16.375 -4.973 -6.445 1 97.25 68 GLU A C 1
ATOM 543 O O . GLU A 1 68 ? -17.578 -5.117 -6.227 1 97.25 68 GLU A O 1
ATOM 548 N N . THR A 1 69 ? -15.945 -4.828 -7.707 1 97.19 69 THR A N 1
ATOM 549 C CA . THR A 1 69 ? -16.875 -4.457 -8.773 1 97.19 69 THR A CA 1
ATOM 550 C C . THR A 1 69 ? -17.141 -5.645 -9.688 1 97.19 69 THR A C 1
ATOM 552 O O . THR A 1 69 ? -18.203 -5.719 -10.328 1 97.19 69 THR A O 1
ATOM 555 N N . ARG A 1 70 ? -16.203 -6.59 -9.711 1 97.38 70 ARG A N 1
ATOM 556 C CA . ARG A 1 70 ? -16.328 -7.594 -10.766 1 97.38 70 ARG A CA 1
ATOM 557 C C . ARG A 1 70 ? -16.125 -9 -10.203 1 97.38 70 ARG A C 1
ATOM 559 O O . ARG A 1 70 ? -16.453 -9.992 -10.867 1 97.38 70 ARG A O 1
ATOM 566 N N . ALA A 1 71 ? -15.602 -9.117 -9.078 1 98.38 71 ALA A N 1
ATOM 567 C CA . ALA A 1 71 ? -15.258 -10.438 -8.57 1 98.38 71 ALA A CA 1
ATOM 568 C C . ALA A 1 71 ? -15.352 -10.484 -7.043 1 98.38 71 ALA A C 1
ATOM 570 O O . ALA A 1 71 ? -14.375 -10.812 -6.367 1 98.38 71 ALA A O 1
ATOM 571 N N . ARG A 1 72 ? -16.547 -10.281 -6.527 1 97.88 72 ARG A N 1
ATOM 572 C CA . ARG A 1 72 ? -16.75 -10.211 -5.082 1 97.88 72 ARG A CA 1
ATOM 573 C C . ARG A 1 72 ? -16.328 -11.508 -4.402 1 97.88 72 ARG A C 1
ATOM 575 O O . ARG A 1 72 ? -15.93 -11.5 -3.234 1 97.88 72 ARG A O 1
ATOM 582 N N . HIS A 1 73 ? -16.328 -12.602 -5.113 1 97.75 73 HIS A N 1
ATOM 583 C CA . HIS A 1 73 ? -15.914 -13.883 -4.551 1 97.75 73 HIS A CA 1
ATOM 584 C C . HIS A 1 73 ? -14.414 -13.898 -4.285 1 97.75 73 HIS A C 1
ATOM 586 O O . HIS A 1 73 ? -13.922 -14.766 -3.557 1 97.75 73 HIS A O 1
ATOM 592 N N . LEU A 1 74 ? -13.625 -13 -4.84 1 98.69 74 LEU A N 1
ATOM 593 C CA . LEU A 1 74 ? -12.188 -12.875 -4.621 1 98.69 74 LEU A CA 1
ATOM 594 C C . LEU A 1 74 ? -11.883 -11.766 -3.619 1 98.69 74 LEU A C 1
ATOM 596 O O . LEU A 1 74 ? -10.727 -11.383 -3.449 1 98.69 74 LEU A O 1
ATOM 600 N N . TRP A 1 75 ? -12.977 -11.234 -3.049 1 98.5 75 TRP A N 1
ATOM 601 C CA . TRP A 1 75 ? -12.898 -10.094 -2.143 1 98.5 75 TRP A CA 1
ATOM 602 C C . TRP A 1 75 ? -13.328 -10.492 -0.732 1 98.5 75 TRP A C 1
ATOM 604 O O . TRP A 1 75 ? -13.648 -11.648 -0.478 1 98.5 75 TRP A O 1
ATOM 614 N N . ARG A 1 76 ? -13.102 -9.695 0.208 1 98.12 76 ARG A N 1
ATOM 615 C CA . ARG A 1 76 ? -13.758 -9.648 1.513 1 98.12 76 ARG A CA 1
ATOM 616 C C . ARG A 1 76 ? -14.336 -8.258 1.78 1 98.12 76 ARG A C 1
ATOM 618 O O . ARG A 1 76 ? -13.594 -7.316 2.061 1 98.12 76 ARG A O 1
ATOM 625 N N . ALA A 1 77 ? -15.656 -8.203 1.67 1 97.81 77 ALA A N 1
ATOM 626 C CA . ALA A 1 77 ? -16.344 -6.922 1.775 1 97.81 77 ALA A CA 1
ATOM 627 C C . ALA A 1 77 ? -16.266 -6.375 3.199 1 97.81 77 ALA A C 1
ATOM 629 O O . ALA A 1 77 ? -16.031 -7.125 4.148 1 97.81 77 ALA A O 1
ATOM 630 N N . PRO A 1 78 ? -16.438 -4.98 3.361 1 97.31 78 PRO A N 1
ATOM 631 C CA . PRO A 1 78 ? -16.547 -4.438 4.719 1 97.31 78 PRO A CA 1
ATOM 632 C C . PRO A 1 78 ? -17.609 -5.145 5.555 1 97.31 78 PRO A C 1
ATOM 634 O O . PRO A 1 78 ? -18.734 -5.355 5.082 1 97.31 78 PRO A O 1
ATOM 637 N N . GLY A 1 79 ? -17.188 -5.566 6.695 1 94.88 79 GLY A N 1
ATOM 638 C CA . GLY A 1 79 ? -18.109 -6.254 7.59 1 94.88 79 GLY A CA 1
ATOM 639 C C . GLY A 1 79 ? -18.047 -7.762 7.465 1 94.88 79 GLY A C 1
ATOM 640 O O . GLY A 1 79 ? -18.547 -8.484 8.328 1 94.88 79 GLY A O 1
ATOM 641 N N . ALA A 1 80 ? -17.422 -8.289 6.41 1 95.81 80 ALA A N 1
ATOM 642 C CA . ALA A 1 80 ? -17.328 -9.727 6.195 1 95.81 80 ALA A CA 1
ATOM 643 C C . ALA A 1 80 ? -16.172 -10.336 6.984 1 95.81 80 ALA A C 1
ATOM 645 O O . ALA A 1 80 ? -15.164 -9.664 7.227 1 95.81 80 ALA A O 1
ATOM 646 N N . PRO A 1 81 ? -16.312 -11.625 7.398 1 94.5 81 PRO A N 1
ATOM 647 C CA . PRO A 1 81 ? -15.172 -12.312 8.008 1 94.5 81 PRO A CA 1
ATOM 648 C C . PRO A 1 81 ? -13.945 -12.32 7.102 1 94.5 81 PRO A C 1
ATOM 650 O O . PRO A 1 81 ? -14.062 -12.484 5.887 1 94.5 81 PRO A O 1
ATOM 653 N N . GLY A 1 82 ? -12.805 -12.062 7.656 1 95.69 82 GLY A N 1
ATOM 654 C CA . GLY A 1 82 ? -11.562 -12.109 6.891 1 95.69 82 GLY A CA 1
ATOM 655 C C . GLY A 1 82 ? -11.203 -10.773 6.27 1 95.69 82 GLY A C 1
ATOM 656 O O . GLY A 1 82 ? -10.164 -10.648 5.621 1 95.69 82 GLY A O 1
ATOM 657 N N . ARG A 1 83 ? -12.047 -9.766 6.52 1 97.5 83 ARG A N 1
ATOM 658 C CA . ARG A 1 83 ? -11.828 -8.445 5.93 1 97.5 83 ARG A CA 1
ATOM 659 C C . ARG A 1 83 ? -10.477 -7.879 6.332 1 97.5 83 ARG A C 1
ATOM 661 O O . ARG A 1 83 ? -9.703 -7.434 5.48 1 97.5 83 ARG A O 1
ATOM 668 N N . ILE A 1 84 ? -10.133 -7.988 7.527 1 95.94 84 ILE A N 1
ATOM 669 C CA . ILE A 1 84 ? -8.891 -7.422 8.031 1 95.94 84 ILE A CA 1
ATOM 670 C C . ILE A 1 84 ? -7.699 -8.156 7.418 1 95.94 84 ILE A C 1
ATOM 672 O O . ILE A 1 84 ? -6.734 -7.531 6.977 1 95.94 84 ILE A O 1
ATOM 676 N N . GLY A 1 85 ? -7.812 -9.461 7.434 1 96.62 85 GLY A N 1
ATOM 677 C CA . GLY A 1 85 ? -6.762 -10.234 6.793 1 96.62 85 GLY A CA 1
ATOM 678 C C . GLY A 1 85 ? -6.57 -9.883 5.328 1 96.62 85 GLY A C 1
ATOM 679 O O . GLY A 1 85 ? -5.441 -9.711 4.867 1 96.62 85 GLY A O 1
ATOM 680 N N . TRP A 1 86 ? -7.676 -9.766 4.629 1 98.44 86 TRP A N 1
ATOM 681 C CA . TRP A 1 86 ? -7.633 -9.43 3.207 1 98.44 86 TRP A CA 1
ATOM 682 C C . TRP A 1 86 ? -6.914 -8.102 2.984 1 98.44 86 TRP A C 1
ATOM 684 O O . TRP A 1 86 ? -6.004 -8.016 2.158 1 98.44 86 TRP A O 1
ATOM 694 N N . LEU A 1 87 ? -7.262 -7.102 3.768 1 98.56 87 LEU A N 1
ATOM 695 C CA . LEU A 1 87 ? -6.637 -5.789 3.648 1 98.56 87 LEU A CA 1
ATOM 696 C C . LEU A 1 87 ? -5.156 -5.855 3.996 1 98.56 87 LEU A C 1
ATOM 698 O O . LEU A 1 87 ? -4.316 -5.32 3.268 1 98.56 87 LEU A O 1
ATOM 702 N N . ASP A 1 88 ? -4.879 -6.52 5.059 1 98.06 88 ASP A N 1
ATOM 703 C CA . ASP A 1 88 ? -3.516 -6.52 5.578 1 98.06 88 ASP A CA 1
ATOM 704 C C . ASP A 1 88 ? -2.559 -7.211 4.609 1 98.06 88 ASP A C 1
ATOM 706 O O . ASP A 1 88 ? -1.479 -6.691 4.316 1 98.06 88 ASP A O 1
ATOM 710 N N . TRP A 1 89 ? -2.973 -8.328 4.062 1 98.38 89 TRP A N 1
ATOM 711 C CA . TRP A 1 89 ? -2.123 -9.047 3.121 1 98.38 89 TRP A CA 1
ATOM 712 C C . TRP A 1 89 ? -2.014 -8.297 1.8 1 98.38 89 TRP A C 1
ATOM 714 O O . TRP A 1 89 ? -0.97 -8.328 1.144 1 98.38 89 TRP A O 1
ATOM 724 N N . LEU A 1 90 ? -3.104 -7.641 1.42 1 98.75 90 LEU A N 1
ATOM 725 C CA . LEU A 1 90 ? -3.072 -6.801 0.228 1 98.75 90 LEU A CA 1
ATOM 726 C C . LEU A 1 90 ? -1.972 -5.75 0.334 1 98.75 90 LEU A C 1
ATOM 728 O O . LEU A 1 90 ? -1.178 -5.582 -0.594 1 98.75 90 LEU A O 1
ATOM 732 N N . HIS A 1 91 ? -1.891 -5.113 1.41 1 98.44 91 HIS A N 1
ATOM 733 C CA . HIS A 1 91 ? -0.904 -4.059 1.627 1 98.44 91 HIS A CA 1
ATOM 734 C C . HIS A 1 91 ? 0.483 -4.645 1.864 1 98.44 91 HIS A C 1
ATOM 736 O O . HIS A 1 91 ? 1.487 -4.066 1.448 1 98.44 91 HIS A O 1
ATOM 742 N N . PHE A 1 92 ? 0.55 -5.801 2.551 1 97.81 92 PHE A N 1
ATOM 743 C CA . PHE A 1 92 ? 1.829 -6.445 2.826 1 97.81 92 PHE A CA 1
ATOM 744 C C . PHE A 1 92 ? 2.529 -6.836 1.531 1 97.81 92 PHE A C 1
ATOM 746 O O . PHE A 1 92 ? 3.762 -6.848 1.464 1 97.81 92 PHE A O 1
ATOM 753 N N . ALA A 1 93 ? 1.735 -7.105 0.531 1 98.19 93 ALA A N 1
ATOM 754 C CA . ALA A 1 93 ? 2.307 -7.434 -0.772 1 98.19 93 ALA A CA 1
ATOM 755 C C . ALA A 1 93 ? 3.256 -6.336 -1.248 1 98.19 93 ALA A C 1
ATOM 757 O O . ALA A 1 93 ? 4.34 -6.625 -1.761 1 98.19 93 ALA A O 1
ATOM 758 N N . GLU A 1 94 ? 2.828 -5.105 -1.081 1 96 94 GLU A N 1
ATOM 759 C CA . GLU A 1 94 ? 3.676 -3.982 -1.474 1 96 94 GLU A CA 1
ATOM 760 C C . GLU A 1 94 ? 4.914 -3.893 -0.587 1 96 94 GLU A C 1
ATOM 762 O O . GLU A 1 94 ? 6.008 -3.578 -1.066 1 96 94 GLU A O 1
ATOM 767 N N . THR A 1 95 ? 4.75 -4.137 0.679 1 95.19 95 THR A N 1
ATOM 768 C CA . THR A 1 95 ? 5.875 -4.141 1.606 1 95.19 95 THR A CA 1
ATOM 769 C C . THR A 1 95 ? 6.941 -5.137 1.16 1 95.19 95 THR A C 1
ATOM 771 O O . THR A 1 95 ? 8.133 -4.816 1.142 1 95.19 95 THR A O 1
ATOM 774 N N . LEU A 1 96 ? 6.547 -6.312 0.763 1 96.44 96 LEU A N 1
ATOM 775 C CA . LEU A 1 96 ? 7.48 -7.348 0.344 1 96.44 96 LEU A CA 1
ATOM 776 C C . LEU A 1 96 ? 8.219 -6.934 -0.924 1 96.44 96 LEU A C 1
ATOM 778 O O . LEU A 1 96 ? 9.438 -7.086 -1.015 1 96.44 96 LEU A O 1
ATOM 782 N N . VAL A 1 97 ? 7.527 -6.336 -1.898 1 95.56 97 VAL A N 1
ATOM 783 C CA . VAL A 1 97 ? 8.156 -5.871 -3.131 1 95.56 97 VAL A CA 1
ATOM 784 C C . VAL A 1 97 ? 9.188 -4.797 -2.809 1 95.56 97 VAL A C 1
ATOM 786 O O . VAL A 1 97 ? 10.273 -4.773 -3.393 1 95.56 97 VAL A O 1
ATOM 789 N N . GLN A 1 98 ? 8.875 -3.99 -1.854 1 93 98 GLN A N 1
ATOM 790 C CA . GLN A 1 98 ? 9.781 -2.91 -1.475 1 93 98 GLN A CA 1
ATOM 791 C C . GLN A 1 98 ? 11.047 -3.459 -0.828 1 93 98 GLN A C 1
ATOM 793 O O . GLN A 1 98 ? 12.141 -2.922 -1.031 1 93 98 GLN A O 1
ATOM 798 N N . HIS A 1 99 ? 10.859 -4.465 -0.021 1 93.62 99 HIS A N 1
ATOM 799 C CA . HIS A 1 99 ? 12.039 -5.094 0.565 1 93.62 99 HIS A CA 1
ATOM 800 C C . HIS A 1 99 ? 12.938 -5.688 -0.512 1 93.62 99 HIS A C 1
ATOM 802 O O . HIS A 1 99 ? 14.164 -5.617 -0.411 1 93.62 99 HIS A O 1
ATOM 808 N N . VAL A 1 100 ? 12.336 -6.23 -1.545 1 93.88 100 VAL A N 1
ATOM 809 C CA . VAL A 1 100 ? 13.102 -6.766 -2.662 1 93.88 100 VAL A CA 1
ATOM 810 C C . VAL A 1 100 ? 13.812 -5.633 -3.395 1 93.88 100 VAL A C 1
ATOM 812 O O . VAL A 1 100 ? 15 -5.734 -3.715 1 93.88 100 VAL A O 1
ATOM 815 N N . ALA A 1 101 ? 13.109 -4.535 -3.621 1 90.38 101 ALA A N 1
ATOM 816 C CA . ALA A 1 101 ? 13.648 -3.395 -4.355 1 90.38 101 ALA A CA 1
ATOM 817 C C . ALA A 1 101 ? 14.828 -2.77 -3.617 1 90.38 101 ALA A C 1
ATOM 819 O O . ALA A 1 101 ? 15.734 -2.221 -4.242 1 90.38 101 ALA A O 1
ATOM 820 N N . ARG A 1 102 ? 14.859 -2.947 -2.287 1 89.5 102 ARG A N 1
ATOM 821 C CA . ARG A 1 102 ? 15.883 -2.32 -1.453 1 89.5 102 ARG A CA 1
ATOM 822 C C . ARG A 1 102 ? 16.938 -3.334 -1.016 1 89.5 102 ARG A C 1
ATOM 824 O O . ARG A 1 102 ? 17.578 -3.156 0.018 1 89.5 102 ARG A O 1
ATOM 831 N N . ARG A 1 103 ? 17.109 -4.344 -1.724 1 88.5 103 ARG A N 1
ATOM 832 C CA . ARG A 1 103 ? 17.906 -5.496 -1.316 1 88.5 103 ARG A CA 1
ATOM 833 C C . ARG A 1 103 ? 19.391 -5.121 -1.191 1 88.5 103 ARG A C 1
ATOM 835 O O . ARG A 1 103 ? 20.156 -5.812 -0.519 1 88.5 103 ARG A O 1
ATOM 842 N N . ALA A 1 104 ? 19.828 -4 -1.777 1 86.44 104 ALA A N 1
ATOM 843 C CA . ALA A 1 104 ? 21.234 -3.615 -1.77 1 86.44 104 ALA A CA 1
ATOM 844 C C . ALA A 1 104 ? 21.562 -2.756 -0.551 1 86.44 104 ALA A C 1
ATOM 846 O O . ALA A 1 104 ? 22.734 -2.461 -0.288 1 86.44 104 ALA A O 1
ATOM 847 N N . GLU A 1 105 ? 20.562 -2.371 0.273 1 85.94 105 GLU A N 1
ATOM 848 C CA . GLU A 1 105 ? 20.75 -1.51 1.435 1 85.94 105 GLU A CA 1
ATOM 849 C C . GLU A 1 105 ? 21.234 -2.314 2.645 1 85.94 105 GLU A C 1
ATOM 851 O O . GLU A 1 105 ? 21 -3.523 2.717 1 85.94 105 GLU A O 1
ATOM 856 N N . SER A 1 106 ? 21.875 -1.562 3.543 1 84.19 106 SER A N 1
ATOM 857 C CA . SER A 1 106 ? 22.25 -2.189 4.805 1 84.19 106 SER A CA 1
ATOM 858 C C . SER A 1 106 ? 21.031 -2.705 5.555 1 84.19 106 SER A C 1
ATOM 860 O O . SER A 1 106 ? 20 -2.021 5.621 1 84.19 106 SER A O 1
ATOM 862 N N . GLY A 1 107 ? 21.078 -3.984 5.93 1 87.31 107 GLY A N 1
ATOM 863 C CA . GLY A 1 107 ? 20 -4.57 6.691 1 87.31 107 GLY A CA 1
ATOM 864 C C . GLY A 1 107 ? 18.891 -5.148 5.816 1 87.31 107 GLY A C 1
ATOM 865 O O . GLY A 1 107 ? 17.906 -5.672 6.324 1 87.31 107 GLY A O 1
ATOM 866 N N . ALA A 1 108 ? 19.156 -5.059 4.543 1 85.88 108 ALA A N 1
ATOM 867 C CA . ALA A 1 108 ? 18.141 -5.469 3.59 1 85.88 108 ALA A CA 1
ATOM 868 C C . ALA A 1 108 ? 17.844 -6.961 3.699 1 85.88 108 ALA A C 1
ATOM 870 O O . ALA A 1 108 ? 16.688 -7.383 3.662 1 85.88 108 ALA A O 1
ATOM 871 N N . THR A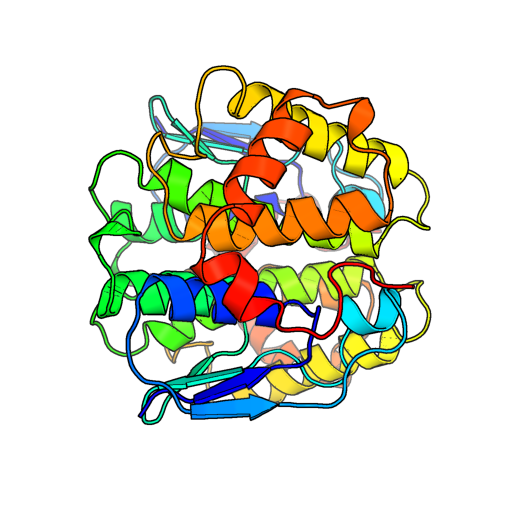 1 109 ? 18.875 -7.711 3.828 1 90.19 109 THR A N 1
ATOM 872 C CA . THR A 1 109 ? 18.719 -9.164 3.914 1 90.19 109 THR A CA 1
ATOM 873 C C . THR A 1 109 ? 17.875 -9.547 5.129 1 90.19 109 THR A C 1
ATOM 875 O O . THR A 1 109 ? 16.984 -10.391 5.031 1 90.19 109 THR A O 1
ATOM 878 N N . GLU A 1 110 ? 18.125 -8.906 6.188 1 91.31 110 GLU A N 1
ATOM 879 C CA . GLU A 1 110 ? 17.391 -9.195 7.414 1 91.31 110 GLU A CA 1
ATOM 880 C C . GLU A 1 110 ? 15.914 -8.828 7.277 1 91.31 110 GLU A C 1
ATOM 882 O O . GLU A 1 110 ? 15.047 -9.578 7.727 1 91.31 110 GLU A O 1
ATOM 887 N N . ARG A 1 111 ? 15.648 -7.738 6.684 1 91.5 111 ARG A N 1
ATOM 888 C CA . ARG A 1 111 ? 14.273 -7.293 6.5 1 91.5 111 ARG A CA 1
ATOM 889 C C . ARG A 1 111 ? 13.508 -8.242 5.586 1 91.5 111 ARG A C 1
ATOM 891 O O . ARG A 1 111 ? 12.367 -8.617 5.879 1 91.5 111 ARG A O 1
ATOM 898 N N . LEU A 1 112 ? 14.164 -8.625 4.516 1 94.25 112 LEU A N 1
ATOM 899 C CA . LEU A 1 112 ? 13.531 -9.539 3.57 1 94.25 112 LEU A CA 1
ATOM 900 C C . LEU A 1 112 ? 13.289 -10.898 4.215 1 94.25 112 LEU A C 1
ATOM 902 O O . LEU A 1 112 ? 12.203 -11.469 4.078 1 94.25 112 LEU A O 1
ATOM 906 N N . THR A 1 113 ? 14.266 -11.367 4.996 1 94.12 113 THR A N 1
ATOM 907 C CA . THR A 1 113 ? 14.148 -12.641 5.688 1 94.12 113 THR A CA 1
ATOM 908 C C . THR A 1 113 ? 13.008 -12.609 6.703 1 94.12 113 THR A C 1
ATOM 910 O O . THR A 1 113 ? 12.211 -13.547 6.785 1 94.12 113 THR A O 1
ATOM 913 N N . ALA A 1 114 ? 12.922 -11.547 7.383 1 93.31 114 ALA A N 1
ATOM 914 C CA . ALA A 1 114 ? 11.859 -11.398 8.367 1 93.31 114 ALA A CA 1
ATOM 915 C C . ALA A 1 114 ? 10.484 -11.414 7.699 1 93.31 114 ALA A C 1
ATOM 917 O O . ALA A 1 114 ? 9.562 -12.078 8.172 1 93.31 114 ALA A O 1
ATOM 918 N N . ALA A 1 115 ? 10.383 -10.727 6.617 1 95.06 115 ALA A N 1
ATOM 919 C CA . ALA A 1 115 ? 9.117 -10.656 5.891 1 95.06 115 ALA A CA 1
ATOM 920 C C . ALA A 1 115 ? 8.719 -12.023 5.348 1 95.06 115 ALA A C 1
ATOM 922 O O . ALA A 1 115 ? 7.57 -12.453 5.488 1 95.06 115 ALA A O 1
ATOM 923 N N . LEU A 1 116 ? 9.664 -12.703 4.75 1 97.06 116 LEU A N 1
ATOM 924 C CA . LEU A 1 116 ? 9.398 -14.039 4.219 1 97.06 116 LEU A CA 1
ATOM 925 C C . LEU A 1 116 ? 9.062 -15.016 5.34 1 97.06 116 LEU A C 1
ATOM 927 O O . LEU A 1 116 ? 8.227 -15.906 5.164 1 97.06 116 LEU A O 1
ATOM 931 N N . GLY A 1 117 ? 9.711 -14.805 6.457 1 96.06 117 GLY A N 1
ATOM 932 C CA . GLY A 1 117 ? 9.422 -15.633 7.613 1 96.06 117 GLY A CA 1
ATOM 933 C C . GLY A 1 117 ? 8 -15.461 8.125 1 96.06 117 GLY A C 1
ATOM 934 O O . GLY A 1 117 ? 7.324 -16.453 8.43 1 96.06 117 GLY A O 1
ATOM 935 N N . ILE A 1 118 ? 7.531 -14.266 8.203 1 94.75 118 ILE A N 1
ATOM 936 C CA . ILE A 1 118 ? 6.172 -13.953 8.633 1 94.75 118 ILE A CA 1
ATOM 937 C C . ILE A 1 118 ? 5.168 -14.641 7.707 1 94.75 118 ILE A C 1
ATOM 939 O O . ILE A 1 118 ? 4.223 -15.281 8.172 1 94.75 118 ILE A O 1
ATOM 943 N N . LEU A 1 119 ? 5.445 -14.539 6.457 1 97.12 119 LEU A N 1
ATOM 944 C CA . LEU A 1 119 ? 4.543 -15.109 5.457 1 97.12 119 LEU A CA 1
ATOM 945 C C . LEU A 1 119 ? 4.551 -16.625 5.52 1 97.12 119 LEU A C 1
ATOM 947 O O . LEU A 1 119 ? 3.496 -17.266 5.457 1 97.12 119 LEU A O 1
ATOM 951 N N . SER A 1 120 ? 5.727 -17.141 5.664 1 97.75 120 SER A N 1
ATOM 952 C CA . SER A 1 120 ? 5.867 -18.594 5.75 1 97.75 120 SER A CA 1
ATOM 953 C C . SER A 1 120 ? 5.117 -19.156 6.957 1 97.75 120 SER A C 1
ATOM 955 O O . SER A 1 120 ? 4.426 -20.172 6.848 1 97.75 120 SER A O 1
ATOM 957 N N . GLU A 1 121 ? 5.258 -18.5 8.055 1 96.69 121 GLU A N 1
ATOM 958 C CA . GLU A 1 121 ? 4.57 -18.922 9.266 1 96.69 121 GLU A CA 1
ATOM 959 C C . GLU A 1 121 ? 3.057 -18.859 9.094 1 96.69 121 GLU A C 1
ATOM 961 O O . GLU A 1 121 ? 2.34 -19.781 9.5 1 96.69 121 GLU A O 1
ATOM 966 N N . TRP A 1 122 ? 2.568 -17.859 8.492 1 96.31 122 TRP A N 1
ATOM 967 C CA . TRP A 1 122 ? 1.133 -17.688 8.289 1 96.31 122 TRP A CA 1
ATOM 968 C C . TRP A 1 122 ? 0.579 -18.766 7.363 1 96.31 122 TRP A C 1
ATOM 970 O O . TRP A 1 122 ? -0.504 -19.312 7.602 1 96.31 122 TRP A O 1
ATOM 980 N N . LEU A 1 123 ? 1.294 -19.062 6.328 1 97.81 123 LEU A N 1
ATOM 981 C CA . LEU A 1 123 ? 0.8 -19.938 5.273 1 97.81 123 LEU A CA 1
ATOM 982 C C . LEU A 1 123 ? 0.975 -21.406 5.664 1 97.81 123 LEU A C 1
ATOM 984 O O . LEU A 1 123 ? 0.478 -22.297 4.973 1 97.81 123 LEU A O 1
ATOM 988 N N . ASP A 1 124 ? 1.689 -21.562 6.785 1 96.69 124 ASP A N 1
ATOM 989 C CA . ASP A 1 124 ? 1.893 -22.938 7.227 1 96.69 124 ASP A CA 1
ATOM 990 C C . ASP A 1 124 ? 0.566 -23.609 7.594 1 96.69 124 ASP A C 1
ATOM 992 O O . ASP A 1 124 ? -0.141 -23.141 8.484 1 96.69 124 ASP A O 1
ATOM 996 N N . GLY A 1 125 ? 0.141 -24.625 6.801 1 96 125 GLY A N 1
ATOM 997 C CA . GLY A 1 125 ? -1.079 -25.359 7.07 1 96 125 GLY A CA 1
ATOM 998 C C . GLY A 1 125 ? -2.287 -24.812 6.34 1 96 125 GLY A C 1
ATOM 999 O O . GLY A 1 125 ? -3.416 -25.25 6.574 1 96 125 GLY A O 1
ATOM 1000 N N . THR A 1 126 ? -2.092 -23.828 5.527 1 96.62 126 THR A N 1
ATOM 1001 C CA . THR A 1 126 ? -3.176 -23.297 4.703 1 96.62 126 THR A CA 1
ATOM 1002 C C . THR A 1 126 ? -2.715 -23.109 3.262 1 96.62 126 THR A C 1
ATOM 1004 O O . THR A 1 126 ? -1.536 -22.844 3.012 1 96.62 126 THR A O 1
ATOM 1007 N N . ASP A 1 127 ? -3.623 -23.234 2.363 1 97.69 127 ASP A N 1
ATOM 1008 C CA . ASP A 1 127 ? -3.258 -23.188 0.952 1 97.69 127 ASP A CA 1
ATOM 1009 C C . ASP A 1 127 ? -3.139 -21.734 0.465 1 97.69 127 ASP A C 1
ATOM 1011 O O . ASP A 1 127 ? -2.33 -21.438 -0.416 1 97.69 127 ASP A O 1
ATOM 1015 N N . TRP A 1 128 ? -3.994 -20.906 1.06 1 98.69 128 TRP A N 1
ATOM 1016 C CA . TRP A 1 128 ? -4.066 -19.531 0.597 1 98.69 128 TRP A CA 1
ATOM 1017 C C . TRP A 1 128 ? -4.059 -18.562 1.773 1 98.69 128 TRP A C 1
ATOM 1019 O O . TRP A 1 128 ? -4.207 -18.969 2.926 1 98.69 128 TRP A O 1
ATOM 1029 N N . LEU A 1 129 ? -3.869 -17.312 1.542 1 98.19 129 LEU A N 1
ATOM 1030 C CA . LEU A 1 129 ? -3.744 -16.297 2.574 1 98.19 129 LEU A CA 1
ATOM 1031 C C . LEU A 1 129 ? -4.988 -16.25 3.453 1 98.19 129 LEU A C 1
ATOM 1033 O O . LEU A 1 129 ? -4.898 -15.977 4.652 1 98.19 129 LEU A O 1
ATOM 1037 N N . LEU A 1 130 ? -6.215 -16.391 2.818 1 97 130 LEU A N 1
ATOM 1038 C CA . LEU A 1 130 ? -7.48 -16.375 3.543 1 97 130 LEU A CA 1
ATOM 1039 C C . LEU A 1 130 ? -8.18 -17.719 3.439 1 97 130 LEU A C 1
ATOM 1041 O O . LEU A 1 130 ? -9.398 -17.781 3.256 1 97 130 LEU A O 1
ATOM 1045 N N . SER A 1 131 ? -7.5 -18.812 3.471 1 94.12 131 SER A N 1
ATOM 1046 C CA . SER A 1 131 ? -7.973 -20.188 3.336 1 94.12 131 SER A CA 1
ATOM 1047 C C . SER A 1 131 ? -8.445 -20.469 1.914 1 94.12 131 SER A C 1
ATOM 1049 O O . SER A 1 131 ? -8.18 -21.547 1.37 1 94.12 131 SER A O 1
ATOM 1051 N N . GLU A 1 132 ? -9.102 -19.5 1.348 1 97.25 132 GLU A N 1
ATOM 1052 C CA . GLU A 1 132 ? -9.492 -19.578 -0.057 1 97.25 132 GLU A CA 1
ATOM 1053 C C . GLU A 1 132 ? -8.75 -18.547 -0.9 1 97.25 132 GLU A C 1
ATOM 1055 O O . GLU A 1 132 ? -8.438 -17.453 -0.422 1 97.25 132 GLU A O 1
ATOM 1060 N N . PHE A 1 133 ? -8.508 -18.938 -2.182 1 98.69 133 PHE A N 1
ATOM 1061 C CA . PHE A 1 133 ? -7.828 -18.047 -3.109 1 98.69 133 PHE A CA 1
ATOM 1062 C C . PHE A 1 133 ? -8.609 -16.734 -3.268 1 98.69 133 PHE A C 1
ATOM 1064 O O . PHE A 1 133 ? -9.836 -16.75 -3.352 1 98.69 133 PHE A O 1
ATOM 1071 N N . SER A 1 134 ? -7.922 -15.648 -3.281 1 98.75 134 SER A N 1
ATOM 1072 C CA . SER A 1 134 ? -8.555 -14.344 -3.426 1 98.75 134 SER A CA 1
ATOM 1073 C C . SER A 1 134 ? -7.656 -13.375 -4.176 1 98.75 134 SER A C 1
ATOM 1075 O O . SER A 1 134 ? -6.562 -13.742 -4.613 1 98.75 134 SER A O 1
ATOM 1077 N N . GLY A 1 135 ? -8.172 -12.141 -4.34 1 98.81 135 GLY A N 1
ATOM 1078 C CA . GLY A 1 135 ? -7.383 -11.086 -4.965 1 98.81 135 GLY A CA 1
ATOM 1079 C C . GLY A 1 135 ? -6.098 -10.781 -4.215 1 98.81 135 GLY A C 1
ATOM 1080 O O . GLY A 1 135 ? -5.109 -10.359 -4.82 1 98.81 135 GLY A O 1
ATOM 1081 N N . ALA A 1 136 ? -6.074 -10.992 -2.881 1 98.81 136 ALA A N 1
ATOM 1082 C CA . ALA A 1 136 ? -4.867 -10.789 -2.082 1 98.81 136 ALA A CA 1
ATOM 1083 C C . ALA A 1 136 ? -3.756 -11.734 -2.518 1 98.81 136 ALA A C 1
ATOM 1085 O O . ALA A 1 136 ? -2.576 -11.383 -2.473 1 98.81 136 ALA A O 1
ATOM 1086 N N . ASP A 1 137 ? -4.121 -12.914 -2.975 1 98.88 137 ASP A N 1
ATOM 1087 C CA . ASP A 1 137 ? -3.133 -13.883 -3.445 1 98.88 137 ASP A CA 1
ATOM 1088 C C . ASP A 1 137 ? -2.516 -13.438 -4.77 1 98.88 137 ASP A C 1
ATOM 1090 O O . ASP A 1 137 ? -1.345 -13.711 -5.039 1 98.88 137 ASP A O 1
ATOM 1094 N N . CYS A 1 138 ? -3.262 -12.75 -5.598 1 98.81 138 CYS A N 1
ATOM 1095 C CA . CYS A 1 138 ? -2.689 -12.219 -6.832 1 98.81 138 CYS A CA 1
ATOM 1096 C C . CYS A 1 138 ? -1.627 -11.172 -6.539 1 98.81 138 CYS A C 1
ATOM 1098 O O . CYS A 1 138 ? -0.566 -11.156 -7.164 1 98.81 138 CYS A O 1
ATOM 1100 N N . GLN A 1 139 ? -1.94 -10.328 -5.582 1 98.5 139 GLN A N 1
ATOM 1101 C CA . GLN A 1 139 ? -0.984 -9.305 -5.18 1 98.5 139 GLN A CA 1
ATOM 1102 C C . GLN A 1 139 ? 0.253 -9.922 -4.539 1 98.5 139 GLN A C 1
ATOM 1104 O O . GLN A 1 139 ? 1.376 -9.695 -4.996 1 98.5 139 GLN A O 1
ATOM 1109 N N . LEU A 1 140 ? -0.012 -10.773 -3.59 1 98.75 140 LEU A N 1
ATOM 1110 C CA . LEU A 1 140 ? 1.096 -11.273 -2.781 1 98.75 140 LEU A CA 1
ATOM 1111 C C . LEU A 1 140 ? 1.833 -12.398 -3.502 1 98.75 140 LEU A C 1
ATOM 1113 O O . LEU A 1 140 ? 3.045 -12.555 -3.34 1 98.75 140 LEU A O 1
ATOM 1117 N N . GLY A 1 141 ? 1.117 -13.156 -4.293 1 98.44 141 GLY A N 1
ATOM 1118 C CA . GLY A 1 141 ? 1.78 -14.172 -5.094 1 98.44 141 GLY A CA 1
ATOM 1119 C C . GLY A 1 141 ? 2.838 -13.602 -6.023 1 98.44 141 GLY A C 1
ATOM 1120 O O . GLY A 1 141 ? 3.934 -14.156 -6.137 1 98.44 141 GLY A O 1
ATOM 1121 N N . TYR A 1 142 ? 2.557 -12.516 -6.66 1 97.5 142 TYR A N 1
ATOM 1122 C CA . TYR A 1 142 ? 3.557 -11.836 -7.473 1 97.5 142 TYR A CA 1
ATOM 1123 C C . TYR A 1 142 ? 4.762 -11.43 -6.633 1 97.5 142 TYR A C 1
ATOM 1125 O O . TYR A 1 142 ? 5.906 -11.57 -7.066 1 97.5 142 TYR A O 1
ATOM 1133 N N . SER A 1 143 ? 4.469 -10.891 -5.449 1 97.81 143 SER A N 1
ATOM 1134 C CA . SER A 1 143 ? 5.543 -10.438 -4.574 1 97.81 143 SER A CA 1
ATOM 1135 C C . SER A 1 143 ? 6.457 -11.594 -4.176 1 97.81 143 SER A C 1
ATOM 1137 O O . SER A 1 143 ? 7.676 -11.43 -4.094 1 97.81 143 SER A O 1
ATOM 1139 N N . VAL A 1 144 ? 5.852 -12.742 -3.918 1 97.75 144 VAL A N 1
ATOM 1140 C CA . VAL A 1 144 ? 6.637 -13.93 -3.598 1 97.75 144 VAL A CA 1
ATOM 1141 C C . VAL A 1 144 ? 7.449 -14.352 -4.82 1 97.75 144 VAL A C 1
ATOM 1143 O O . VAL A 1 144 ? 8.617 -14.727 -4.699 1 97.75 144 VAL A O 1
ATOM 1146 N N . TRP A 1 145 ? 6.848 -14.297 -5.992 1 95.94 145 TRP A N 1
ATOM 1147 C CA . TRP A 1 145 ? 7.539 -14.617 -7.234 1 95.94 145 TRP A CA 1
ATOM 1148 C C . TRP A 1 145 ? 8.758 -13.727 -7.426 1 95.94 145 TRP A C 1
ATOM 1150 O O . TRP A 1 145 ? 9.852 -14.203 -7.727 1 95.94 145 TRP A O 1
ATOM 1160 N N . ILE A 1 146 ? 8.57 -12.438 -7.207 1 94.88 146 ILE A N 1
ATOM 1161 C CA . ILE A 1 146 ? 9.664 -11.492 -7.395 1 94.88 146 ILE A CA 1
ATOM 1162 C C . ILE A 1 146 ? 10.742 -11.727 -6.34 1 94.88 146 ILE A C 1
ATOM 1164 O O . ILE A 1 146 ? 11.938 -11.594 -6.621 1 94.88 146 ILE A O 1
ATOM 1168 N N . ALA A 1 147 ? 10.344 -12.008 -5.082 1 95.56 147 ALA A N 1
ATOM 1169 C CA . ALA A 1 147 ? 11.305 -12.344 -4.039 1 95.56 147 ALA A CA 1
ATOM 1170 C C . ALA A 1 147 ? 12.156 -13.547 -4.449 1 95.56 147 ALA A C 1
ATOM 1172 O O . ALA A 1 147 ? 13.359 -13.586 -4.184 1 95.56 147 ALA A O 1
ATOM 1173 N N . GLY A 1 148 ? 11.586 -14.477 -5.133 1 94.19 148 GLY A N 1
ATOM 1174 C CA . GLY A 1 148 ? 12.281 -15.664 -5.598 1 94.19 148 GLY A CA 1
ATOM 1175 C C . GLY A 1 148 ? 13.32 -15.375 -6.664 1 94.19 148 GLY A C 1
ATOM 1176 O O . GLY A 1 148 ? 14.172 -16.219 -6.945 1 94.19 148 GLY A O 1
ATOM 1177 N N . GLN A 1 149 ? 13.227 -14.203 -7.227 1 91.12 149 GLN A N 1
ATOM 1178 C CA . GLN A 1 149 ? 14.203 -13.805 -8.234 1 91.12 149 GLN A CA 1
ATOM 1179 C C . GLN A 1 149 ? 15.508 -13.352 -7.578 1 91.12 149 GLN A C 1
ATOM 1181 O O . GLN A 1 149 ? 16.547 -13.266 -8.242 1 91.12 149 GLN A O 1
ATOM 1186 N N . VAL A 1 150 ? 15.43 -13.07 -6.238 1 91.06 150 VAL A N 1
ATOM 1187 C CA . VAL A 1 150 ? 16.609 -12.469 -5.621 1 91.06 150 VAL A CA 1
ATOM 1188 C C . VAL A 1 150 ? 17.047 -13.312 -4.43 1 91.06 150 VAL A C 1
ATOM 1190 O O . VAL A 1 150 ? 18.156 -13.133 -3.906 1 91.06 150 VAL A O 1
ATOM 1193 N N . THR A 1 151 ? 16.203 -14.141 -3.951 1 90.38 151 THR A N 1
ATOM 1194 C CA . THR A 1 151 ? 16.5 -15.016 -2.83 1 90.38 151 THR A CA 1
ATOM 1195 C C . THR A 1 151 ? 16.078 -16.453 -3.129 1 90.38 151 THR A C 1
ATOM 1197 O O . THR A 1 151 ? 15.102 -16.672 -3.844 1 90.38 151 THR A O 1
ATOM 1200 N N . CYS A 1 152 ? 16.844 -17.422 -2.631 1 89.25 152 CYS A N 1
ATOM 1201 C CA . CYS A 1 152 ? 16.453 -18.812 -2.76 1 89.25 152 CYS A CA 1
ATOM 1202 C C . CYS A 1 152 ? 15.297 -19.156 -1.825 1 89.25 152 CYS A C 1
ATOM 1204 O O . CYS A 1 152 ? 15.445 -19.109 -0.604 1 89.25 152 CYS A O 1
ATOM 1206 N N . LEU A 1 153 ? 14.219 -19.484 -2.416 1 92.81 153 LEU A N 1
ATOM 1207 C CA . LEU A 1 153 ? 13.031 -19.781 -1.618 1 92.81 153 LEU A CA 1
ATOM 1208 C C . LEU A 1 153 ? 13.078 -21.203 -1.073 1 92.81 153 LEU A C 1
ATOM 1210 O O . LEU A 1 153 ? 12.219 -21.594 -0.28 1 92.81 153 LEU A O 1
ATOM 1214 N N . ASP A 1 154 ? 14.164 -21.953 -1.404 1 89.81 154 ASP A N 1
ATOM 1215 C CA . ASP A 1 154 ? 14.297 -23.328 -0.937 1 89.81 154 ASP A CA 1
ATOM 1216 C C . ASP A 1 154 ? 14.383 -23.391 0.586 1 89.81 154 ASP A C 1
ATOM 1218 O O . ASP A 1 154 ? 14.047 -24.406 1.194 1 89.81 154 ASP A O 1
ATOM 1222 N N . ASP A 1 155 ? 14.82 -22.312 1.208 1 91.56 155 ASP A N 1
ATOM 1223 C CA . ASP A 1 155 ? 14.883 -22.234 2.664 1 91.56 155 ASP A CA 1
ATOM 1224 C C . ASP A 1 155 ? 13.492 -22.016 3.262 1 91.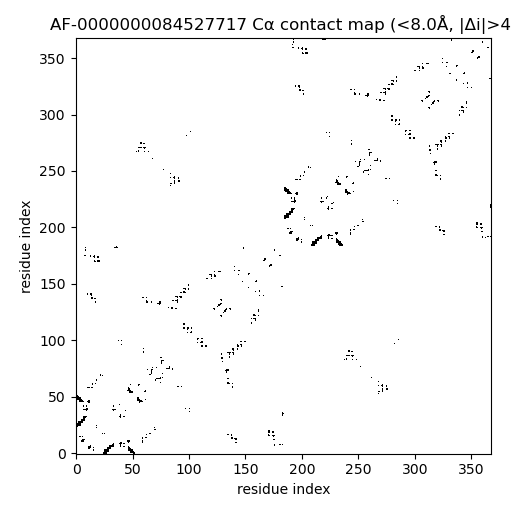56 155 ASP A C 1
ATOM 1226 O O . ASP A 1 155 ? 13.32 -22.094 4.48 1 91.56 155 ASP A O 1
ATOM 1230 N N . TYR A 1 156 ? 12.461 -21.844 2.352 1 96.12 156 TYR A N 1
ATOM 1231 C CA . TYR A 1 156 ? 11.07 -21.641 2.734 1 96.12 156 TYR A CA 1
ATOM 1232 C C . TYR A 1 156 ? 10.156 -22.609 1.985 1 96.12 156 TYR A C 1
ATOM 1234 O O . TYR A 1 156 ? 9.391 -22.188 1.112 1 96.12 156 TYR A O 1
ATOM 1242 N N . PRO A 1 157 ? 10.172 -23.797 2.445 1 96.75 157 PRO A N 1
ATOM 1243 C CA . PRO A 1 157 ? 9.391 -24.781 1.697 1 96.75 157 PRO A CA 1
ATOM 1244 C C . PRO A 1 157 ? 7.91 -24.422 1.606 1 96.75 157 PRO A C 1
ATOM 1246 O O . PRO A 1 157 ? 7.262 -24.703 0.594 1 96.75 157 PRO A O 1
ATOM 1249 N N . VAL A 1 158 ? 7.402 -23.828 2.627 1 97.94 158 VAL A N 1
ATOM 1250 C CA . VAL A 1 158 ? 6 -23.422 2.639 1 97.94 158 VAL A CA 1
ATOM 1251 C C . VAL A 1 158 ? 5.75 -22.406 1.532 1 97.94 158 VAL A C 1
ATOM 1253 O O . VAL A 1 158 ? 4.758 -22.484 0.809 1 97.94 158 VAL A O 1
ATOM 1256 N N . LEU A 1 159 ? 6.656 -21.484 1.356 1 98.12 159 LEU A N 1
ATOM 1257 C CA . LEU A 1 159 ? 6.504 -20.453 0.337 1 98.12 159 LEU A CA 1
ATOM 1258 C C . LEU A 1 159 ? 6.723 -21.031 -1.058 1 98.12 159 LEU A C 1
ATOM 1260 O O . LEU A 1 159 ? 6.078 -20.609 -2.02 1 98.12 159 LEU A O 1
ATOM 1264 N N . THR A 1 160 ? 7.652 -21.969 -1.146 1 97.44 160 THR A N 1
ATOM 1265 C CA . THR A 1 160 ? 7.863 -22.656 -2.418 1 97.44 160 THR A CA 1
ATOM 1266 C C . THR A 1 160 ? 6.59 -23.359 -2.871 1 97.44 160 THR A C 1
ATOM 1268 O O . THR A 1 160 ? 6.191 -23.25 -4.035 1 97.44 160 THR A O 1
ATOM 1271 N N . SER A 1 161 ? 5.973 -24 -1.958 1 97.81 161 SER A N 1
ATOM 1272 C CA . SER A 1 161 ? 4.73 -24.703 -2.262 1 97.81 161 SER A CA 1
ATOM 1273 C C . SER A 1 161 ? 3.617 -23.734 -2.621 1 97.81 161 SER A C 1
ATOM 1275 O O . SER A 1 161 ? 2.838 -23.984 -3.543 1 97.81 161 SER A O 1
ATOM 1277 N N . TYR A 1 162 ? 3.523 -22.688 -1.871 1 98.44 162 TYR A N 1
ATOM 1278 C CA . TYR A 1 162 ? 2.537 -21.641 -2.127 1 98.44 162 TYR A CA 1
ATOM 1279 C C . TYR A 1 162 ? 2.707 -21.062 -3.525 1 98.44 162 TYR A C 1
ATOM 1281 O O . TYR A 1 162 ? 1.737 -20.938 -4.277 1 98.44 162 TYR A O 1
ATOM 1289 N N . LEU A 1 163 ? 3.945 -20.734 -3.869 1 97.56 163 LEU A N 1
ATOM 1290 C CA . LEU A 1 163 ? 4.223 -20.172 -5.188 1 97.56 163 LEU A CA 1
ATOM 1291 C C . LEU A 1 163 ? 3.91 -21.188 -6.285 1 97.56 163 LEU A C 1
ATOM 1293 O O . LEU A 1 163 ? 3.387 -20.812 -7.34 1 97.56 163 LEU A O 1
ATOM 1297 N N . ALA A 1 164 ? 4.262 -22.438 -6.039 1 97 164 ALA A N 1
ATOM 1298 C CA . ALA A 1 164 ? 3.953 -23.484 -7.012 1 97 164 ALA A CA 1
ATOM 1299 C C . ALA A 1 164 ? 2.451 -23.562 -7.277 1 97 164 ALA A C 1
ATOM 1301 O O . ALA A 1 164 ? 2.025 -23.688 -8.43 1 97 164 ALA A O 1
ATOM 1302 N N . ARG A 1 165 ? 1.629 -23.453 -6.254 1 98.06 165 ARG A N 1
ATOM 1303 C CA . ARG A 1 165 ? 0.178 -23.453 -6.41 1 98.06 165 ARG A CA 1
ATOM 1304 C C . ARG A 1 165 ? -0.283 -22.25 -7.234 1 98.06 165 ARG A C 1
ATOM 1306 O O . ARG A 1 165 ? -1.171 -22.375 -8.078 1 98.06 165 ARG A O 1
ATOM 1313 N N . CYS A 1 166 ? 0.308 -21.109 -6.945 1 97.62 166 CYS A N 1
ATOM 1314 C CA . CYS A 1 166 ? -0.002 -19.922 -7.742 1 97.62 166 CYS A CA 1
ATOM 1315 C C . CYS A 1 166 ? 0.304 -20.172 -9.211 1 97.62 166 CYS A C 1
ATOM 1317 O O . CYS A 1 166 ? -0.537 -19.906 -10.078 1 97.62 166 CYS A O 1
ATOM 1319 N N . MET A 1 167 ? 1.452 -20.719 -9.477 1 95.81 167 MET A N 1
ATOM 1320 C CA . MET A 1 167 ? 1.957 -20.859 -10.836 1 95.81 167 MET A CA 1
ATOM 1321 C C . MET A 1 167 ? 1.163 -21.922 -11.602 1 95.81 167 MET A C 1
ATOM 1323 O O . MET A 1 167 ? 1.144 -21.922 -12.828 1 95.81 167 MET A O 1
ATOM 1327 N N . GLU A 1 168 ? 0.527 -22.766 -10.906 1 96.5 168 GLU A N 1
ATOM 1328 C CA . GLU A 1 168 ? -0.266 -23.828 -11.531 1 96.5 168 GLU A CA 1
ATOM 1329 C C . GLU A 1 168 ? -1.599 -23.281 -12.039 1 96.5 168 GLU A C 1
ATOM 1331 O O . GLU A 1 168 ? -2.277 -23.953 -12.828 1 96.5 168 GLU A O 1
ATOM 1336 N N . ARG A 1 169 ? -1.991 -22.188 -11.555 1 96.88 169 ARG A N 1
ATOM 1337 C CA . ARG A 1 169 ? -3.264 -21.625 -11.992 1 96.88 169 ARG A CA 1
ATOM 1338 C C . ARG A 1 169 ? -3.186 -21.156 -13.438 1 96.88 169 ARG A C 1
ATOM 1340 O O . ARG A 1 169 ? -2.252 -20.438 -13.812 1 96.88 169 ARG A O 1
ATOM 1347 N N . PRO A 1 170 ? -4.16 -21.484 -14.242 1 96.5 170 PRO A N 1
ATOM 1348 C CA . PRO A 1 170 ? -4.152 -21.062 -15.641 1 96.5 170 PRO A CA 1
ATOM 1349 C C . PRO A 1 170 ? -4.062 -19.547 -15.805 1 96.5 170 PRO A C 1
ATOM 1351 O O . PRO A 1 170 ? -3.418 -19.047 -16.734 1 96.5 170 PRO A O 1
ATOM 1354 N N . SER A 1 171 ? -4.688 -18.766 -14.945 1 97 171 SER A N 1
ATOM 1355 C CA . SER A 1 171 ? -4.672 -17.312 -15.016 1 97 171 SER A CA 1
ATOM 1356 C C . SER A 1 171 ? -3.268 -16.766 -14.789 1 97 171 SER A C 1
ATOM 1358 O O . SER A 1 171 ? -2.865 -15.789 -15.43 1 97 171 SER A O 1
ATOM 1360 N N . PHE A 1 172 ? -2.508 -17.406 -13.883 1 96.75 172 PHE A N 1
ATOM 1361 C CA . PHE A 1 172 ? -1.114 -17.031 -13.664 1 96.75 172 PHE A CA 1
ATOM 1362 C C . PHE A 1 172 ? -0.298 -17.25 -14.938 1 96.75 172 PHE A C 1
ATOM 1364 O O . PHE A 1 172 ? 0.41 -16.344 -15.383 1 96.75 172 PHE A O 1
ATOM 1371 N N . GLN A 1 173 ? -0.429 -18.328 -15.531 1 94.25 173 GLN A N 1
ATOM 1372 C CA . GLN A 1 173 ? 0.304 -18.672 -16.75 1 94.25 173 GLN A CA 1
ATOM 1373 C C . GLN A 1 173 ? -0.044 -17.719 -17.875 1 94.25 173 GLN A C 1
ATOM 1375 O O . GLN A 1 173 ? 0.84 -17.266 -18.625 1 94.25 173 GLN A O 1
ATOM 1380 N N . SER A 1 174 ? -1.286 -17.422 -17.984 1 93 174 SER A N 1
ATOM 1381 C CA . SER A 1 174 ? -1.737 -16.5 -19.031 1 93 174 SER A CA 1
ATOM 1382 C C . SER A 1 174 ? -1.136 -15.109 -18.828 1 93 174 SER A C 1
ATOM 1384 O O . SER A 1 174 ? -0.764 -14.445 -19.797 1 93 174 SER A O 1
ATOM 1386 N N . ALA A 1 175 ? -1.042 -14.656 -17.609 1 93.88 175 ALA A N 1
ATOM 1387 C CA . ALA A 1 175 ? -0.575 -13.312 -17.281 1 93.88 175 ALA A CA 1
ATOM 1388 C C . ALA A 1 175 ? 0.92 -13.172 -17.562 1 93.88 175 ALA A C 1
ATOM 1390 O O . ALA A 1 175 ? 1.387 -12.102 -17.953 1 93.88 175 ALA A O 1
ATOM 1391 N N . TRP A 1 176 ? 1.693 -14.148 -17.297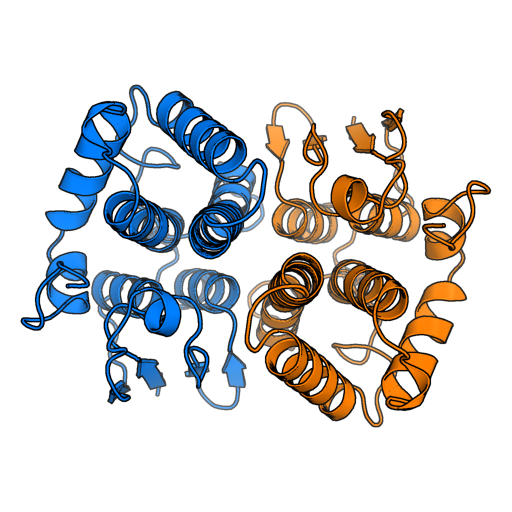 1 89.94 176 TRP A N 1
ATOM 1392 C CA . TRP A 1 176 ? 3.137 -14.109 -17.516 1 89.94 176 TRP A CA 1
ATOM 1393 C C . TRP A 1 176 ? 3.49 -14.391 -18.969 1 89.94 176 TRP A C 1
ATOM 1395 O O . TRP A 1 176 ? 4.52 -13.93 -19.469 1 89.94 176 TRP A O 1
ATOM 1405 N N . GLY A 1 177 ? 2.467 -14.68 -19.812 1 73.81 177 GLY A N 1
ATOM 1406 C CA . GLY A 1 177 ? 2.711 -14.984 -21.219 1 73.81 177 GLY A CA 1
ATOM 1407 C C . GLY A 1 177 ? 3.836 -15.977 -21.422 1 73.81 177 GLY A C 1
ATOM 1408 O O . GLY A 1 177 ? 4.223 -16.688 -20.484 1 73.81 177 GLY A O 1
ATOM 1409 N N . GLU A 1 178 ? 4.172 -16.031 -22.812 1 57.56 178 GLU A N 1
ATOM 1410 C CA . GLU A 1 178 ? 5.289 -16.859 -23.234 1 57.56 178 GLU A CA 1
ATOM 1411 C C . GLU A 1 178 ? 6.617 -16.297 -22.734 1 57.56 178 GLU A C 1
ATOM 1413 O O . GLU A 1 178 ? 7.648 -16.969 -22.812 1 57.56 178 GLU A O 1
ATOM 1418 N N . SER A 1 179 ? 6.543 -14.914 -22.672 1 52.84 179 SER A N 1
ATOM 1419 C CA . SER A 1 179 ? 7.812 -14.25 -22.391 1 52.84 179 SER A CA 1
ATOM 1420 C C . SER A 1 179 ? 8.477 -14.852 -21.141 1 52.84 179 SER A C 1
ATOM 1422 O O . SER A 1 179 ? 7.789 -15.266 -20.203 1 52.84 179 SER A O 1
ATOM 1424 N N . GLY A 1 180 ? 8.836 -15.766 -20.656 1 52.22 180 GLY A N 1
ATOM 1425 C CA . GLY A 1 180 ? 9.555 -16.516 -19.641 1 52.22 180 GLY A CA 1
ATOM 1426 C C . GLY A 1 180 ? 9.531 -15.852 -18.281 1 52.22 180 GLY A C 1
ATOM 1427 O O . GLY A 1 180 ? 9.188 -14.672 -18.172 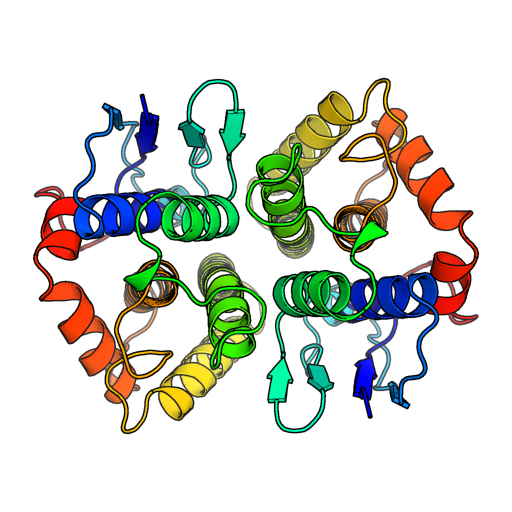1 52.22 180 GLY A O 1
ATOM 1428 N N . ILE A 1 181 ? 9.023 -16.547 -17.156 1 54.59 181 ILE A N 1
ATOM 1429 C CA . ILE A 1 181 ? 9.094 -16.438 -15.711 1 54.59 181 ILE A CA 1
ATOM 1430 C C . ILE A 1 181 ? 10.469 -15.922 -15.297 1 54.59 181 ILE A C 1
ATOM 1432 O O . ILE A 1 181 ? 10.695 -15.586 -14.133 1 54.59 181 ILE A O 1
ATOM 1436 N N . ARG A 1 182 ? 11.562 -16.031 -16.109 1 50.66 182 ARG A N 1
ATOM 1437 C CA . ARG A 1 182 ? 12.875 -15.797 -15.516 1 50.66 182 ARG A CA 1
ATOM 1438 C C . ARG A 1 182 ? 13.391 -14.406 -15.852 1 50.66 182 ARG A C 1
ATOM 1440 O O . ARG A 1 182 ? 13.367 -13.992 -17.016 1 50.66 182 ARG A O 1
ATOM 1447 N N . LEU A 1 183 ? 13.18 -13.344 -14.945 1 49.06 183 LEU A N 1
ATOM 1448 C CA . LEU A 1 183 ? 13.945 -12.109 -15.102 1 49.06 183 LEU A CA 1
ATOM 1449 C C . LEU A 1 183 ? 15.438 -12.414 -15.211 1 49.06 183 LEU A C 1
ATOM 1451 O O . LEU A 1 183 ? 15.953 -13.281 -14.508 1 49.06 183 LEU A O 1
ATOM 1455 N N . GLY A 1 184 ? 16.141 -12.641 -16.406 1 41.78 184 GLY A N 1
ATOM 1456 C CA . GLY A 1 184 ? 17.547 -12.906 -16.703 1 41.78 184 GLY A CA 1
ATOM 1457 C C . GLY A 1 184 ? 18.5 -12.336 -15.664 1 41.78 184 GLY A C 1
ATOM 1458 O O . GLY A 1 184 ? 18.125 -11.43 -14.914 1 41.78 184 GLY A O 1
ATOM 1459 N N . MET B 1 1 ? -11.172 -3.545 22.922 1 87.06 1 MET B N 1
ATOM 1460 C CA . MET B 1 1 ? -10.578 -2.209 22.953 1 87.06 1 MET B CA 1
ATOM 1461 C C . MET B 1 1 ? -9.469 -2.076 21.922 1 87.06 1 MET B C 1
ATOM 1463 O O . MET B 1 1 ? -8.711 -3.02 21.703 1 87.06 1 MET B O 1
ATOM 1467 N N . LEU B 1 2 ? -9.406 -0.992 21.156 1 96.38 2 LEU B N 1
ATOM 1468 C CA . LEU B 1 2 ? -8.375 -0.706 20.156 1 96.38 2 LEU B CA 1
ATOM 1469 C C . LEU B 1 2 ? -7.031 -0.441 20.828 1 96.38 2 LEU B C 1
ATOM 1471 O O . LEU B 1 2 ? -6.965 0.271 21.828 1 96.38 2 LEU B O 1
ATOM 1475 N N . THR B 1 3 ? -5.969 -1.116 20.297 1 98 3 THR B N 1
ATOM 1476 C CA . THR B 1 3 ? -4.617 -0.891 20.812 1 98 3 THR B CA 1
ATOM 1477 C C . THR B 1 3 ? -3.66 -0.578 19.656 1 98 3 THR B C 1
ATOM 1479 O O . THR B 1 3 ? -3.604 -1.314 18.672 1 98 3 THR B O 1
ATOM 1482 N N . LEU B 1 4 ? -2.963 0.537 19.797 1 97.69 4 LEU B N 1
ATOM 1483 C CA . LEU B 1 4 ? -1.968 0.923 18.812 1 97.69 4 LEU B CA 1
ATOM 1484 C C . LEU B 1 4 ? -0.561 0.866 19.391 1 97.69 4 LEU B C 1
ATOM 1486 O O . LEU B 1 4 ? -0.288 1.485 20.422 1 97.69 4 LEU B O 1
ATOM 1490 N N . TRP B 1 5 ? 0.309 0.065 18.828 1 96.31 5 TRP B N 1
ATOM 1491 C CA . TRP B 1 5 ? 1.743 0.144 19.094 1 96.31 5 TRP B CA 1
ATOM 1492 C C . TRP B 1 5 ? 2.395 1.215 18.219 1 96.31 5 TRP B C 1
ATOM 1494 O O . TRP B 1 5 ? 2.371 1.125 17 1 96.31 5 TRP B O 1
ATOM 1504 N N . HIS B 1 6 ? 2.973 2.186 18.875 1 93.62 6 HIS B N 1
ATOM 1505 C CA . HIS B 1 6 ? 3.385 3.41 18.188 1 93.62 6 HIS B CA 1
ATOM 1506 C C . HIS B 1 6 ? 4.84 3.746 18.5 1 93.62 6 HIS B C 1
ATOM 1508 O O . HIS B 1 6 ? 5.203 3.957 19.656 1 93.62 6 HIS B O 1
ATOM 1514 N N . ALA B 1 7 ? 5.68 3.732 17.453 1 91.06 7 ALA B N 1
ATOM 1515 C CA . ALA B 1 7 ? 6.984 4.379 17.547 1 91.06 7 ALA B CA 1
ATOM 1516 C C . ALA B 1 7 ? 6.918 5.816 17.047 1 91.06 7 ALA B C 1
ATOM 1518 O O . ALA B 1 7 ? 6.617 6.062 15.875 1 91.06 7 ALA B O 1
ATOM 1519 N N . PRO B 1 8 ? 7.273 6.785 17.859 1 89.69 8 PRO B N 1
ATOM 1520 C CA . PRO B 1 8 ? 7.137 8.188 17.453 1 89.69 8 PRO B CA 1
ATOM 1521 C C . PRO B 1 8 ? 7.891 8.516 16.172 1 89.69 8 PRO B C 1
ATOM 1523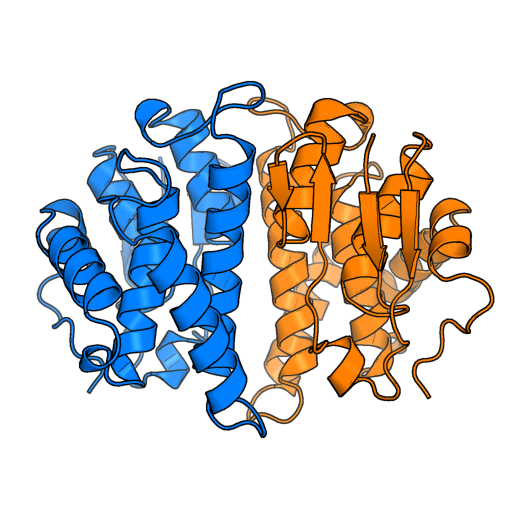 O O . PRO B 1 8 ? 9.023 8.055 15.984 1 89.69 8 PRO B O 1
ATOM 1526 N N . LEU B 1 9 ? 7.184 9.234 15.297 1 87.44 9 LEU B N 1
ATOM 1527 C CA . LEU B 1 9 ? 7.703 9.789 14.055 1 87.44 9 LEU B CA 1
ATOM 1528 C C . LEU B 1 9 ? 7.855 8.703 12.992 1 87.44 9 LEU B C 1
ATOM 1530 O O . LEU B 1 9 ? 8.32 8.977 11.883 1 87.44 9 LEU B O 1
ATOM 1534 N N . SER B 1 10 ? 7.43 7.488 13.375 1 91.88 10 SER B N 1
ATOM 1535 C CA . SER B 1 10 ? 7.422 6.402 12.398 1 91.88 10 SER B CA 1
ATOM 1536 C C . SER B 1 10 ? 6.094 6.348 11.641 1 91.88 10 SER B C 1
ATOM 1538 O O . SER B 1 10 ? 5.258 7.238 11.781 1 91.88 10 SER B O 1
ATOM 1540 N N . ARG B 1 11 ? 5.898 5.332 10.844 1 93.5 11 ARG B N 1
ATOM 1541 C CA . ARG B 1 11 ? 4.699 5.168 10.031 1 93.5 11 ARG B CA 1
ATOM 1542 C C . ARG B 1 11 ? 3.455 5.059 10.906 1 93.5 11 ARG B C 1
ATOM 1544 O O . ARG B 1 11 ? 2.352 5.391 10.469 1 93.5 11 ARG B O 1
ATOM 1551 N N . SER B 1 12 ? 3.654 4.617 12.148 1 95.25 12 SER B N 1
ATOM 1552 C CA . SER B 1 12 ? 2.5 4.48 13.031 1 95.25 12 SER B CA 1
ATOM 1553 C C . SER B 1 12 ? 1.895 5.84 13.359 1 95.25 12 SER B C 1
ATOM 1555 O O . SER B 1 12 ? 0.77 5.918 13.859 1 95.25 12 SER B O 1
ATOM 1557 N N . THR B 1 13 ? 2.629 6.91 13.062 1 95.25 13 THR B N 1
ATOM 1558 C CA . THR B 1 13 ? 2.154 8.258 13.344 1 95.25 13 THR B CA 1
ATOM 1559 C C . THR B 1 13 ? 0.936 8.594 12.492 1 95.25 13 THR B C 1
ATOM 1561 O O . THR B 1 13 ? 0.027 9.297 12.945 1 95.25 13 THR B O 1
ATOM 1564 N N . ARG B 1 14 ? 0.905 8.102 11.297 1 97.12 14 ARG B N 1
ATOM 1565 C CA . ARG B 1 14 ? -0.233 8.414 10.438 1 97.12 14 ARG B CA 1
ATOM 1566 C C . ARG B 1 14 ? -1.502 7.738 10.945 1 97.12 14 ARG B C 1
ATOM 1568 O O . ARG B 1 14 ? -2.604 8.266 10.781 1 97.12 14 ARG B O 1
ATOM 1575 N N . VAL B 1 15 ? -1.356 6.57 11.586 1 97.94 15 VAL B N 1
ATOM 1576 C CA . VAL B 1 15 ? -2.502 5.879 12.172 1 97.94 15 VAL B CA 1
ATOM 1577 C C . VAL B 1 15 ? -2.932 6.578 13.453 1 97.94 15 VAL B C 1
ATOM 1579 O O . VAL B 1 15 ? -4.129 6.75 13.703 1 97.94 15 VAL B O 1
ATOM 1582 N N . ARG B 1 16 ? -1.954 6.977 14.203 1 97.25 16 ARG B N 1
ATOM 1583 C CA . ARG B 1 16 ? -2.281 7.727 15.406 1 97.25 16 ARG B CA 1
ATOM 1584 C C . ARG B 1 16 ? -3.027 9.016 15.07 1 97.25 16 ARG B C 1
ATOM 1586 O O . ARG B 1 16 ? -4.012 9.359 15.727 1 97.25 16 ARG B O 1
ATOM 1593 N N . TRP B 1 17 ? -2.52 9.719 14.078 1 98.06 17 TRP B N 1
ATOM 1594 C CA . TRP B 1 17 ? -3.186 10.93 13.609 1 98.06 17 TRP B CA 1
ATOM 1595 C C . TRP B 1 17 ? -4.648 10.648 13.273 1 98.06 17 TRP B C 1
ATOM 1597 O O . TRP B 1 17 ? -5.543 11.367 13.727 1 98.06 17 TRP B O 1
ATOM 1607 N N . LEU B 1 18 ? -4.949 9.586 12.562 1 98.81 18 LEU B N 1
ATOM 1608 C CA . LEU B 1 18 ? -6.312 9.219 12.188 1 98.81 18 LEU B CA 1
ATOM 1609 C C . LEU B 1 18 ? -7.152 8.938 13.43 1 98.81 18 LEU B C 1
ATOM 1611 O O . LEU B 1 18 ? -8.312 9.352 13.516 1 98.81 18 LEU B O 1
ATOM 1615 N N . LEU B 1 19 ? -6.543 8.211 14.359 1 98.31 19 LEU B N 1
ATOM 1616 C CA . LEU B 1 19 ? -7.266 7.898 15.594 1 98.31 19 LEU B CA 1
ATOM 1617 C C . LEU B 1 19 ? -7.645 9.172 16.328 1 98.31 19 LEU B C 1
ATOM 1619 O O . LEU B 1 19 ? -8.75 9.289 16.859 1 98.31 19 LEU B O 1
ATOM 1623 N N . GLU B 1 20 ? -6.699 10.109 16.344 1 97.81 20 GLU B N 1
ATOM 1624 C CA . GLU B 1 20 ? -6.992 11.398 16.969 1 97.81 20 GLU B CA 1
ATOM 1625 C C . GLU B 1 20 ? -8.086 12.141 16.219 1 97.81 20 GLU B C 1
ATOM 1627 O O . GLU B 1 20 ? -8.906 12.836 16.812 1 97.81 20 GLU B O 1
ATOM 1632 N N . GLU B 1 21 ? -8.117 12.031 14.914 1 98.56 21 GLU B N 1
ATOM 1633 C CA . GLU B 1 21 ? -9.18 12.625 14.109 1 98.56 21 GLU B CA 1
ATOM 1634 C C . GLU B 1 21 ? -10.531 12.016 14.438 1 98.56 21 GLU B C 1
ATOM 1636 O O . GLU B 1 21 ? -11.539 12.727 14.516 1 98.56 21 GLU B O 1
ATOM 1641 N N . ILE B 1 22 ? -10.547 10.734 14.562 1 98.38 22 ILE B N 1
ATOM 1642 C CA . ILE B 1 22 ? -11.773 9.992 14.812 1 98.38 22 ILE B CA 1
ATOM 1643 C C . ILE B 1 22 ? -12.289 10.297 16.219 1 98.38 22 ILE B C 1
ATOM 1645 O O . ILE B 1 22 ? -13.5 10.438 16.422 1 98.38 22 ILE B O 1
ATOM 1649 N N . GLY B 1 23 ? -11.398 10.328 17.141 1 97.56 23 GLY B N 1
ATOM 1650 C CA . GLY B 1 23 ? -11.758 10.703 18.5 1 97.56 23 GLY B CA 1
ATOM 1651 C C . GLY B 1 23 ? -12.273 9.531 19.328 1 97.56 23 GLY B C 1
ATOM 1652 O O . GLY B 1 23 ? -12.805 9.719 20.422 1 97.56 23 GLY B O 1
ATOM 1653 N N . CYS B 1 24 ? -12.141 8.328 18.844 1 95.75 24 CYS B N 1
ATOM 1654 C CA . CYS B 1 24 ? -12.547 7.168 19.625 1 95.75 24 CYS B CA 1
ATOM 1655 C C . CYS B 1 24 ? -11.461 6.773 20.609 1 95.75 24 CYS B C 1
ATOM 1657 O O . CYS B 1 24 ? -10.281 7.023 20.375 1 95.75 24 CYS B O 1
ATOM 1659 N N . PRO B 1 25 ? -11.875 6.188 21.766 1 96.62 25 PRO B N 1
ATOM 1660 C CA . PRO B 1 25 ? -10.875 5.738 22.719 1 96.62 25 PRO B CA 1
ATOM 1661 C C . PRO B 1 25 ? -10 4.605 22.188 1 96.62 25 PRO B C 1
ATOM 1663 O O . PRO B 1 25 ? -10.484 3.742 21.453 1 96.62 25 PRO B O 1
ATOM 1666 N N . TYR B 1 26 ? -8.758 4.648 22.531 1 97.06 26 TYR B N 1
ATOM 1667 C CA . TYR B 1 26 ? -7.82 3.572 22.219 1 97.06 26 TYR B CA 1
ATOM 1668 C C . TYR B 1 26 ? -6.68 3.539 23.234 1 97.06 26 TYR B C 1
ATOM 1670 O O . TYR B 1 26 ? -6.383 4.547 23.875 1 97.06 26 TYR B O 1
ATOM 1678 N N . ARG B 1 27 ? -6.09 2.324 23.422 1 97.19 27 ARG B N 1
ATOM 1679 C CA . ARG B 1 27 ? -4.879 2.164 24.219 1 97.19 27 ARG B CA 1
ATOM 1680 C C . ARG B 1 27 ? -3.631 2.4 23.359 1 97.19 27 ARG B C 1
ATOM 1682 O O . ARG B 1 27 ? -3.502 1.842 22.266 1 97.19 27 ARG B O 1
ATOM 1689 N N . LEU B 1 28 ? -2.785 3.27 23.828 1 96 28 LEU B N 1
ATOM 1690 C CA . LEU B 1 28 ? -1.541 3.588 23.141 1 96 28 LEU B CA 1
ATOM 1691 C C . LEU B 1 28 ? -0.349 2.949 23.844 1 96 28 LEU B C 1
ATOM 1693 O O . LEU B 1 28 ? -0.127 3.186 25.031 1 96 28 LEU B O 1
ATOM 1697 N N . ILE B 1 29 ? 0.349 2.092 23.172 1 95.44 29 ILE B N 1
ATOM 1698 C CA . ILE B 1 29 ? 1.613 1.544 23.656 1 95.44 29 ILE B CA 1
ATOM 1699 C C . ILE B 1 29 ? 2.775 2.217 22.922 1 95.44 29 ILE B C 1
ATOM 1701 O O . ILE B 1 29 ? 3.006 1.959 21.734 1 95.44 29 ILE B O 1
ATOM 1705 N N . VAL B 1 30 ? 3.484 3.037 23.609 1 92.62 30 VAL B N 1
ATOM 1706 C CA . VAL B 1 30 ? 4.566 3.803 23 1 92.62 30 VAL B CA 1
ATOM 1707 C C . VAL B 1 30 ? 5.859 2.99 23.047 1 92.62 30 VAL B C 1
ATOM 1709 O O . VAL B 1 30 ? 6.273 2.52 24.109 1 92.62 30 VAL B O 1
ATOM 1712 N N . LEU B 1 31 ? 6.395 2.877 21.844 1 91.69 31 LEU B N 1
ATOM 1713 C CA . LEU B 1 31 ? 7.676 2.197 21.688 1 91.69 31 LEU B CA 1
ATOM 1714 C C . LEU B 1 31 ? 8.82 3.203 21.641 1 91.69 31 LEU B C 1
ATOM 1716 O O . LEU B 1 31 ? 8.594 4.41 21.734 1 91.69 31 LEU B O 1
ATOM 1720 N N . ASP B 1 32 ? 10.055 2.652 21.5 1 87.56 32 ASP B N 1
ATOM 1721 C CA . ASP B 1 32 ? 11.219 3.539 21.469 1 87.56 32 ASP B CA 1
ATOM 1722 C C . ASP B 1 32 ? 11.18 4.441 20.234 1 87.56 32 ASP B C 1
ATOM 1724 O O . ASP B 1 32 ? 10.836 3.992 19.141 1 87.56 32 ASP B O 1
ATOM 1728 N N . GLU B 1 33 ? 11.547 5.617 20.484 1 82.81 33 GLU B N 1
ATOM 1729 C CA . GLU B 1 33 ? 11.625 6.574 19.391 1 82.81 33 GLU B CA 1
ATOM 1730 C C . GLU B 1 33 ? 12.844 6.316 18.516 1 82.81 33 GLU B C 1
ATOM 1732 O O . GLU B 1 33 ? 13.953 6.148 19.016 1 82.81 33 GLU B O 1
ATOM 1737 N N . PRO B 1 34 ? 12.547 6.305 17.25 1 84.12 34 PRO B N 1
ATOM 1738 C CA . PRO B 1 34 ? 13.711 6.176 16.375 1 84.12 34 PRO B CA 1
ATOM 1739 C C . PRO B 1 34 ? 14.656 7.371 16.469 1 84.12 34 PRO B C 1
ATOM 1741 O O . PRO B 1 34 ? 14.203 8.516 16.578 1 84.12 34 PRO B O 1
ATOM 1744 N N . GLU B 1 35 ? 15.953 7.078 16.359 1 81.62 35 GLU B N 1
ATOM 1745 C CA . GLU B 1 35 ? 16.953 8.125 16.516 1 81.62 35 GLU B CA 1
ATOM 1746 C C . GLU B 1 35 ? 17.359 8.727 15.18 1 81.62 35 GLU B C 1
ATOM 1748 O O . GLU B 1 35 ? 17.984 9.789 15.133 1 81.62 35 GLU B O 1
ATOM 1753 N N . THR B 1 36 ? 17.047 8.047 14.164 1 85.06 36 THR B N 1
ATOM 1754 C CA . THR B 1 36 ? 17.391 8.508 12.82 1 85.06 36 THR B CA 1
ATOM 1755 C C . THR B 1 36 ? 16.188 8.406 11.891 1 85.06 36 THR B C 1
ATOM 1757 O O . THR B 1 36 ? 15.211 7.711 12.195 1 85.06 36 THR B O 1
ATOM 1760 N N . LEU B 1 37 ? 16.312 9.125 10.805 1 83.31 37 LEU B N 1
ATOM 1761 C CA . LEU B 1 37 ? 15.273 9.039 9.781 1 83.31 37 LEU B CA 1
ATOM 1762 C C . LEU B 1 37 ? 15.141 7.617 9.25 1 83.31 37 LEU B C 1
ATOM 1764 O O . LEU B 1 37 ? 14.023 7.133 9.031 1 83.31 37 LEU B O 1
ATOM 1768 N N . ASP B 1 38 ? 16.281 7.016 9.125 1 83.38 38 ASP B N 1
ATOM 1769 C CA . ASP B 1 38 ? 16.281 5.648 8.617 1 83.38 38 ASP B CA 1
ATOM 1770 C C . ASP B 1 38 ? 15.562 4.711 9.586 1 83.38 38 ASP B C 1
ATOM 1772 O O . ASP B 1 38 ? 14.805 3.836 9.156 1 83.38 38 ASP B O 1
ATOM 1776 N N . ALA B 1 39 ? 15.734 4.953 10.828 1 83.31 39 ALA B N 1
ATOM 1777 C CA . ALA B 1 39 ? 15.07 4.141 11.844 1 83.31 39 ALA B CA 1
ATOM 1778 C C . ALA B 1 39 ? 13.57 4.418 11.875 1 83.31 39 ALA B C 1
ATOM 1780 O O . ALA B 1 39 ? 12.773 3.52 12.156 1 83.31 39 ALA B O 1
ATOM 1781 N N . ALA B 1 40 ? 13.242 5.641 11.57 1 83.12 40 ALA B N 1
ATOM 1782 C CA . ALA B 1 40 ? 11.828 5.992 11.5 1 83.12 40 ALA B CA 1
ATOM 1783 C C . ALA B 1 40 ? 11.156 5.324 10.305 1 83.12 40 ALA B C 1
ATOM 1785 O O . ALA B 1 40 ? 10.008 4.887 10.391 1 83.12 40 ALA B O 1
ATOM 1786 N N . LEU B 1 41 ? 11.891 5.277 9.258 1 83.19 41 LEU B N 1
ATOM 1787 C CA . LEU B 1 41 ? 11.375 4.715 8.008 1 83.19 41 LEU B CA 1
ATOM 1788 C C . LEU B 1 41 ? 11.359 3.191 8.07 1 83.19 41 LEU B C 1
ATOM 1790 O O . LEU B 1 41 ? 10.547 2.549 7.398 1 83.19 41 LEU B O 1
ATOM 1794 N N . HIS B 1 42 ? 12.258 2.619 8.844 1 81.31 42 HIS B N 1
ATOM 1795 C CA . HIS B 1 42 ? 12.398 1.177 9.008 1 81.31 42 HIS B CA 1
ATOM 1796 C C . HIS B 1 42 ? 12.516 0.795 10.477 1 81.31 42 HIS B C 1
ATOM 1798 O O . HIS B 1 42 ? 13.555 0.287 10.906 1 81.31 42 HIS B O 1
ATOM 1804 N N . PRO B 1 43 ? 11.391 0.913 11.102 1 76.31 43 PRO B N 1
ATOM 1805 C CA . PRO B 1 43 ? 11.484 0.584 12.523 1 76.31 43 PRO B CA 1
ATOM 1806 C C . PRO B 1 43 ? 11.68 -0.91 12.773 1 76.31 43 PRO B C 1
ATOM 1808 O O . PRO B 1 43 ? 11.258 -1.736 11.961 1 76.31 43 PRO B O 1
ATOM 1811 N N . PRO B 1 44 ? 12.359 -1.186 13.883 1 74.38 44 PRO B N 1
ATOM 1812 C CA . PRO B 1 44 ? 12.555 -2.598 14.219 1 74.38 44 PRO B CA 1
ATOM 1813 C C . PRO B 1 44 ? 11.242 -3.354 14.391 1 74.38 44 PRO B C 1
ATOM 1815 O O . PRO B 1 44 ? 11.164 -4.543 14.078 1 74.38 44 PRO B O 1
ATOM 1818 N N . ARG B 1 45 ? 10.328 -2.584 14.922 1 79.25 45 ARG B N 1
ATOM 1819 C CA . ARG B 1 45 ? 8.977 -3.137 15.023 1 79.25 45 ARG B CA 1
ATOM 1820 C C . ARG B 1 45 ? 7.992 -2.332 14.18 1 79.25 45 ARG B C 1
ATOM 1822 O O . ARG B 1 45 ? 7.848 -1.123 14.375 1 79.25 45 ARG B O 1
ATOM 1829 N N . PRO B 1 46 ? 7.359 -3.109 13.344 1 81.75 46 PRO B N 1
ATOM 1830 C CA . PRO B 1 46 ? 6.395 -2.385 12.516 1 81.75 46 PRO B CA 1
ATOM 1831 C C . PRO B 1 46 ? 5.172 -1.924 13.305 1 81.75 46 PRO B C 1
ATOM 1833 O O . PRO B 1 46 ? 4.918 -2.418 14.406 1 81.75 46 PRO B O 1
ATOM 1836 N N . PRO B 1 47 ? 4.461 -0.966 12.773 1 91.44 47 PRO B N 1
ATOM 1837 C CA . PRO B 1 47 ? 3.191 -0.588 13.398 1 91.44 47 PRO B CA 1
ATOM 1838 C C . PRO B 1 47 ? 2.26 -1.779 13.609 1 91.44 47 PRO B C 1
ATOM 1840 O O . PRO B 1 47 ? 2.287 -2.734 12.828 1 91.44 47 PRO B O 1
ATOM 1843 N N . ALA B 1 48 ? 1.513 -1.726 14.664 1 96.38 48 ALA B N 1
ATOM 1844 C CA . ALA B 1 48 ? 0.489 -2.74 14.906 1 96.38 48 ALA B CA 1
ATOM 1845 C C . ALA B 1 48 ? -0.764 -2.121 15.516 1 96.38 48 ALA B C 1
ATOM 1847 O O . ALA B 1 48 ? -0.671 -1.232 16.375 1 96.38 48 ALA B O 1
ATOM 1848 N N . LEU B 1 49 ? -1.874 -2.477 15.039 1 98.06 49 LEU B N 1
ATOM 1849 C CA . LEU B 1 49 ? -3.186 -2.111 15.562 1 98.06 49 LEU B CA 1
ATOM 1850 C C . LEU B 1 49 ? -4.02 -3.352 15.852 1 98.06 49 LEU B C 1
ATOM 1852 O O . LEU B 1 49 ? -4.215 -4.195 14.977 1 98.06 49 LEU B O 1
ATOM 1856 N N . ARG B 1 50 ? -4.438 -3.479 17.062 1 97.69 50 ARG B N 1
ATOM 1857 C CA . ARG B 1 50 ? -5.285 -4.602 17.453 1 97.69 50 ARG B CA 1
ATOM 1858 C C . ARG B 1 50 ? -6.711 -4.141 17.719 1 97.69 50 ARG B C 1
ATOM 1860 O O . ARG B 1 50 ? -6.93 -3.164 18.438 1 97.69 50 ARG B O 1
ATOM 1867 N N . ASP B 1 51 ? -7.609 -4.723 17.094 1 96.12 51 ASP B N 1
ATOM 1868 C CA . ASP B 1 51 ? -9.031 -4.543 17.359 1 96.12 51 ASP B CA 1
ATOM 1869 C C . ASP B 1 51 ? -9.695 -5.867 17.734 1 96.12 51 ASP B C 1
ATOM 1871 O O . ASP B 1 51 ? -10.023 -6.676 16.859 1 96.12 51 ASP B O 1
ATOM 1875 N N . GLY B 1 52 ? -9.93 -6.066 19 1 92.81 52 GLY B N 1
ATOM 1876 C CA . GLY B 1 52 ? -10.391 -7.367 19.453 1 92.81 52 GLY B CA 1
ATOM 1877 C C . GLY B 1 52 ? -9.367 -8.469 19.266 1 92.81 52 GLY B C 1
ATOM 1878 O O . GLY B 1 52 ? -8.234 -8.359 19.75 1 92.81 52 GLY B O 1
ATOM 1879 N N . GLU B 1 53 ? -9.703 -9.422 18.391 1 90.06 53 GLU B N 1
ATOM 1880 C CA . GLU B 1 53 ? -8.836 -10.586 18.219 1 90.06 53 GLU B CA 1
ATOM 1881 C C . GLU B 1 53 ? -7.969 -10.438 16.969 1 90.06 53 GLU B C 1
ATOM 1883 O O . GLU B 1 53 ? -7.148 -11.312 16.672 1 90.06 53 GLU B O 1
ATOM 1888 N N . VAL B 1 54 ? -8.148 -9.375 16.391 1 8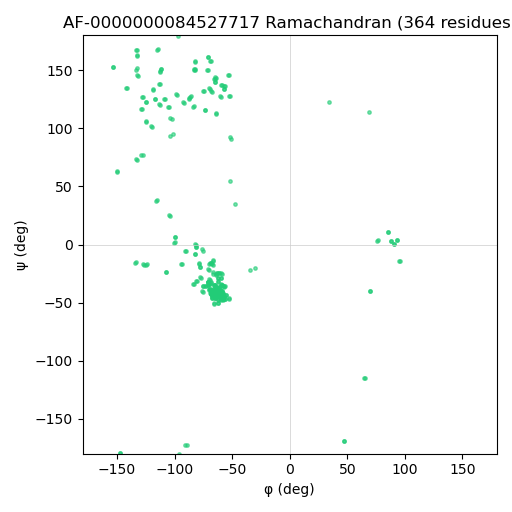8.62 54 VAL B N 1
ATOM 1889 C CA . VAL B 1 54 ? -7.441 -9.266 15.109 1 88.62 54 VAL B CA 1
ATOM 1890 C C . VAL B 1 54 ? -6.371 -8.188 15.211 1 88.62 54 VAL B C 1
ATOM 1892 O O . VAL B 1 54 ? -6.586 -7.145 15.836 1 88.62 54 VAL B O 1
ATOM 1895 N N . THR B 1 55 ? -5.184 -8.461 14.641 1 94.31 55 THR B N 1
ATOM 1896 C CA . THR B 1 55 ? -4.07 -7.52 14.594 1 94.31 55 THR B CA 1
ATOM 1897 C C . THR B 1 55 ? -3.703 -7.184 13.156 1 94.31 55 THR B C 1
ATOM 1899 O O . THR B 1 55 ? -3.66 -8.07 12.297 1 94.31 55 THR B O 1
ATOM 1902 N N . MET B 1 56 ? -3.541 -5.922 12.938 1 96.75 56 MET B N 1
ATOM 1903 C CA . MET B 1 56 ? -3.113 -5.414 11.633 1 96.75 56 MET B CA 1
ATOM 1904 C C . MET B 1 56 ? -1.705 -4.836 11.711 1 96.75 56 MET B C 1
ATOM 1906 O O . MET B 1 56 ? -1.312 -4.281 12.742 1 96.75 56 MET B O 1
ATOM 1910 N N . HIS B 1 57 ? -1.036 -4.914 10.578 1 95.94 57 HIS B N 1
ATOM 1911 C CA . HIS B 1 57 ? 0.353 -4.469 10.609 1 95.94 57 HIS B CA 1
ATOM 1912 C C . HIS B 1 57 ? 0.626 -3.443 9.516 1 95.94 57 HIS B C 1
ATOM 1914 O O . HIS B 1 57 ? 1.646 -2.752 9.547 1 95.94 57 HIS B O 1
ATOM 1920 N N . GLU B 1 58 ? -0.249 -3.389 8.578 1 97.25 58 GLU B N 1
ATOM 1921 C CA . GLU B 1 58 ? -0.082 -2.447 7.473 1 97.25 58 GLU B CA 1
ATOM 1922 C C . GLU B 1 58 ? -0.921 -1.19 7.688 1 97.25 58 GLU B C 1
ATOM 1924 O O . GLU B 1 58 ? -2.143 -1.27 7.828 1 97.25 58 GLU B O 1
ATOM 1929 N N . THR B 1 59 ? -0.293 -0.017 7.555 1 98.06 59 THR B N 1
ATOM 1930 C CA . THR B 1 59 ? -0.967 1.219 7.941 1 98.06 59 THR B CA 1
ATOM 1931 C C . THR B 1 59 ? -2.102 1.54 6.973 1 98.06 59 THR B C 1
ATOM 1933 O O . THR B 1 59 ? -3.125 2.102 7.371 1 98.06 59 THR B O 1
ATOM 1936 N N . GLY B 1 60 ? -1.949 1.212 5.691 1 98.5 60 GLY B N 1
ATOM 1937 C CA . GLY B 1 60 ? -3.066 1.373 4.773 1 98.5 60 GLY B CA 1
ATOM 1938 C C . GLY B 1 60 ? -4.281 0.555 5.164 1 98.5 60 GLY B C 1
ATOM 1939 O O . GLY B 1 60 ? -5.414 1.031 5.07 1 98.5 60 GLY B O 1
ATOM 1940 N N . ALA B 1 61 ? -4.043 -0.68 5.598 1 98.5 61 ALA B N 1
ATOM 1941 C CA . ALA B 1 61 ? -5.121 -1.549 6.066 1 98.5 61 ALA B CA 1
ATOM 1942 C C . ALA B 1 61 ? -5.773 -0.979 7.324 1 98.5 61 ALA B C 1
ATOM 1944 O O . ALA B 1 61 ? -7 -0.948 7.434 1 98.5 61 ALA B O 1
ATOM 1945 N N . MET B 1 62 ? -4.969 -0.489 8.25 1 98.56 62 MET B N 1
ATOM 1946 C CA . MET B 1 62 ? -5.469 0.118 9.477 1 98.56 62 MET B CA 1
ATOM 1947 C C . MET B 1 62 ? -6.379 1.301 9.172 1 98.56 62 MET B C 1
ATOM 1949 O O . MET B 1 62 ? -7.461 1.426 9.75 1 98.56 62 MET B O 1
ATOM 1953 N N . THR B 1 63 ? -5.887 2.096 8.258 1 98.81 63 THR B N 1
ATOM 1954 C CA . THR B 1 63 ? -6.621 3.309 7.914 1 98.81 63 THR B CA 1
ATOM 1955 C C . THR B 1 63 ? -7.988 2.969 7.336 1 98.81 63 THR B C 1
ATOM 1957 O O . THR B 1 63 ? -9.008 3.516 7.77 1 98.81 63 THR B O 1
ATOM 1960 N N . GLU B 1 64 ? -7.969 2.082 6.371 1 98.75 64 GLU B N 1
ATOM 1961 C CA . GLU B 1 64 ? -9.258 1.739 5.777 1 98.75 64 GLU B CA 1
ATOM 1962 C C . GLU B 1 64 ? -10.18 1.071 6.801 1 98.75 64 GLU B C 1
ATOM 1964 O O . GLU B 1 64 ? -11.367 1.392 6.879 1 98.75 64 GLU B O 1
ATOM 1969 N N . TRP B 1 65 ? -9.656 0.2 7.637 1 98.38 65 TRP B N 1
ATOM 1970 C CA . TRP B 1 65 ? -10.43 -0.487 8.664 1 98.38 65 TRP B CA 1
ATOM 1971 C C . TRP B 1 65 ? -11.047 0.51 9.641 1 98.38 65 TRP B C 1
ATOM 1973 O O . TRP B 1 65 ? -12.25 0.45 9.922 1 98.38 65 TRP B O 1
ATOM 1983 N N . LEU B 1 66 ? -10.273 1.434 10.094 1 98.56 66 LEU B N 1
ATOM 1984 C CA . LEU B 1 66 ? -10.742 2.426 11.055 1 98.56 66 LEU B CA 1
ATOM 1985 C C . LEU B 1 66 ? -11.82 3.309 10.438 1 98.56 66 LEU B C 1
ATOM 1987 O O . LEU B 1 66 ? -12.828 3.607 11.078 1 98.56 66 LEU B O 1
ATOM 1991 N N . CYS B 1 67 ? -11.617 3.693 9.211 1 98.62 67 CYS B N 1
ATOM 1992 C CA . CYS B 1 67 ? -12.602 4.547 8.555 1 98.62 67 CYS B CA 1
ATOM 1993 C C . CYS B 1 67 ? -13.914 3.799 8.328 1 98.62 67 CYS B C 1
ATOM 1995 O O . CYS B 1 67 ? -14.992 4.336 8.586 1 98.62 67 CYS B O 1
ATOM 1997 N N . GLU B 1 68 ? -13.789 2.555 7.859 1 97.31 68 GLU B N 1
ATOM 1998 C CA . GLU B 1 68 ? -15 1.792 7.555 1 97.31 68 GLU B CA 1
ATOM 1999 C C . GLU B 1 68 ? -15.789 1.482 8.82 1 97.31 68 GLU B C 1
ATOM 2001 O O . GLU B 1 68 ? -17.016 1.4 8.781 1 97.31 68 GLU B O 1
ATOM 2006 N N . THR B 1 69 ? -15.164 1.433 9.992 1 97.19 69 THR B N 1
ATOM 2007 C CA . THR B 1 69 ? -15.828 0.91 11.18 1 97.19 69 THR B CA 1
ATOM 2008 C C . THR B 1 69 ? -16.172 2.037 12.148 1 97.19 69 THR B C 1
ATOM 2010 O O . THR B 1 69 ? -17.109 1.918 12.938 1 97.19 69 THR B O 1
ATOM 2013 N N . ARG B 1 70 ? -15.43 3.141 12.039 1 97.38 70 ARG B N 1
ATOM 2014 C CA . ARG B 1 70 ? -15.578 4.117 13.109 1 97.38 70 ARG B CA 1
ATOM 2015 C C . ARG B 1 70 ? -15.734 5.527 12.555 1 97.38 70 ARG B C 1
ATOM 2017 O O . ARG B 1 70 ? -16.125 6.445 13.273 1 97.38 70 ARG B O 1
ATOM 2024 N N . ALA B 1 71 ? -15.43 5.723 11.352 1 98.38 71 ALA B N 1
ATOM 2025 C CA . ALA B 1 71 ? -15.422 7.082 10.82 1 98.38 71 ALA B CA 1
ATOM 2026 C C . ALA B 1 71 ? -15.758 7.086 9.328 1 98.38 71 ALA B C 1
ATOM 2028 O O . ALA B 1 71 ? -14.969 7.582 8.516 1 98.38 71 ALA B O 1
ATOM 2029 N N . ARG B 1 72 ? -16.953 6.645 9 1 97.88 72 ARG B N 1
ATOM 2030 C CA . ARG B 1 72 ? -17.359 6.52 7.609 1 97.88 72 ARG B CA 1
ATOM 2031 C C . ARG B 1 72 ? -17.281 7.863 6.891 1 97.88 72 ARG B C 1
ATOM 2033 O O . ARG B 1 72 ? -17.094 7.914 5.676 1 97.88 72 ARG B O 1
ATOM 2040 N N . HIS B 1 73 ? -17.391 8.961 7.617 1 97.75 73 HIS B N 1
ATOM 2041 C CA . HIS B 1 73 ? -17.312 10.289 7.016 1 97.75 73 HIS B CA 1
ATOM 2042 C C . HIS B 1 73 ? -15.898 10.586 6.523 1 97.75 73 HIS B C 1
ATOM 2044 O O . HIS B 1 73 ? -15.695 11.516 5.742 1 97.75 73 HIS B O 1
ATOM 2050 N N . LEU B 1 74 ? -14.891 9.852 6.938 1 98.69 74 LEU B N 1
ATOM 2051 C CA . LEU B 1 74 ? -13.508 9.992 6.5 1 98.69 74 LEU B CA 1
ATOM 2052 C C . LEU B 1 74 ? -13.156 8.953 5.445 1 98.69 74 LEU B C 1
ATOM 2054 O O . LEU B 1 74 ? -11.984 8.781 5.098 1 98.69 74 LEU B O 1
ATOM 2058 N N . TRP B 1 75 ? -14.203 8.211 5.031 1 98.5 75 TRP B N 1
ATOM 2059 C CA . TRP B 1 75 ? -14.055 7.094 4.105 1 98.5 75 TRP B CA 1
ATOM 2060 C C . TRP B 1 75 ? -14.766 7.379 2.785 1 98.5 75 TRP B C 1
ATOM 2062 O O . TRP B 1 75 ? -15.336 8.453 2.604 1 98.5 75 TRP B O 1
ATOM 2072 N N . ARG B 1 76 ? -14.539 6.629 1.818 1 98.12 76 ARG B N 1
ATOM 2073 C CA . ARG B 1 76 ? -15.359 6.438 0.629 1 98.12 76 ARG B CA 1
ATOM 2074 C C . ARG B 1 76 ? -15.703 4.965 0.43 1 98.12 76 ARG B C 1
ATOM 2076 O O . ARG B 1 76 ? -14.852 4.172 0.026 1 98.12 76 ARG B O 1
ATOM 2083 N N . ALA B 1 77 ? -16.969 4.664 0.725 1 97.88 77 ALA B N 1
ATOM 2084 C CA . ALA B 1 77 ? -17.406 3.273 0.702 1 97.88 77 ALA B CA 1
ATOM 2085 C C . ALA B 1 77 ? -17.438 2.732 -0.724 1 97.88 77 ALA B C 1
ATOM 2087 O O . ALA B 1 77 ? -17.5 3.504 -1.686 1 97.88 77 ALA B O 1
ATOM 2088 N N . PRO B 1 78 ? -17.375 1.319 -0.883 1 97.38 78 PRO B N 1
ATOM 2089 C CA . PRO B 1 78 ? -17.578 0.748 -2.217 1 97.38 78 PRO B CA 1
ATOM 2090 C C . PRO B 1 78 ? -18.859 1.229 -2.873 1 97.38 78 PRO B C 1
ATOM 2092 O O . PRO B 1 78 ? -19.922 1.227 -2.238 1 97.38 78 PRO B O 1
ATOM 2095 N N . GLY B 1 79 ? -18.703 1.714 -4.055 1 94.94 79 GLY B N 1
ATOM 2096 C CA . GLY B 1 79 ? -19.859 2.199 -4.789 1 94.94 79 GLY B CA 1
ATOM 2097 C C . GLY B 1 79 ? -20.062 3.697 -4.656 1 94.94 79 GLY B C 1
ATOM 2098 O O . GLY B 1 79 ? -20.828 4.297 -5.422 1 94.94 79 GLY B O 1
ATOM 2099 N N . ALA B 1 80 ? -19.406 4.344 -3.705 1 95.88 80 ALA B N 1
ATOM 2100 C CA . ALA B 1 80 ? -19.562 5.777 -3.482 1 95.88 80 ALA B CA 1
ATOM 2101 C C . ALA B 1 80 ? -18.672 6.578 -4.434 1 95.88 80 ALA B C 1
ATOM 2103 O O . ALA B 1 80 ? -17.609 6.109 -4.836 1 95.88 80 ALA B O 1
ATOM 2104 N N . PRO B 1 81 ? -19.125 7.82 -4.785 1 94.62 81 PRO B N 1
ATOM 2105 C CA . PRO B 1 81 ? -18.234 8.703 -5.547 1 94.62 81 PRO B CA 1
ATOM 2106 C C . PRO B 1 81 ? -16.906 8.953 -4.84 1 94.62 81 PRO B C 1
ATOM 2108 O O . PRO B 1 81 ? -16.859 9.102 -3.615 1 94.62 81 PRO B O 1
ATOM 2111 N N . GLY B 1 82 ? -15.828 8.906 -5.566 1 95.88 82 GLY B N 1
ATOM 2112 C CA . GLY B 1 82 ? -14.523 9.195 -4.996 1 95.88 82 GLY B CA 1
ATOM 2113 C C . GLY B 1 82 ? -13.828 7.957 -4.453 1 95.88 82 GLY B C 1
ATOM 2114 O O . GLY B 1 82 ? -12.695 8.039 -3.967 1 95.88 82 GLY B O 1
ATOM 2115 N N . ARG B 1 83 ? -14.492 6.809 -4.59 1 97.56 83 ARG B N 1
ATOM 2116 C CA . ARG B 1 83 ? -13.945 5.562 -4.059 1 97.56 83 ARG B CA 1
ATOM 2117 C C . ARG B 1 83 ? -12.586 5.254 -4.668 1 97.56 83 ARG B C 1
ATOM 2119 O O . ARG B 1 83 ? -11.625 4.977 -3.945 1 97.56 83 ARG B O 1
ATOM 2126 N N . ILE B 1 84 ? -12.461 5.402 -5.902 1 96.06 84 ILE B N 1
ATOM 2127 C CA . ILE B 1 84 ? -11.219 5.066 -6.598 1 96.06 84 ILE B CA 1
ATOM 2128 C C . ILE B 1 84 ? -10.109 6.027 -6.164 1 96.06 84 ILE B C 1
ATOM 2130 O O . ILE B 1 84 ? -8.984 5.602 -5.887 1 96.06 84 ILE B O 1
ATOM 2134 N N . GLY B 1 85 ? -10.469 7.289 -6.141 1 96.69 85 GLY B N 1
ATOM 2135 C CA . GLY B 1 85 ? -9.5 8.258 -5.656 1 96.69 85 GLY B CA 1
ATOM 2136 C C . GLY B 1 85 ? -9.023 7.969 -4.246 1 96.69 85 GLY B C 1
ATOM 2137 O O . GLY B 1 85 ? -7.824 8.023 -3.965 1 96.69 85 GLY B O 1
ATOM 2138 N N . TRP B 1 86 ? -9.961 7.66 -3.393 1 98.44 86 TRP B N 1
ATOM 2139 C CA . TRP B 1 86 ? -9.641 7.359 -2.002 1 98.44 86 TRP B CA 1
ATOM 2140 C C . TRP B 1 86 ? -8.656 6.195 -1.91 1 98.44 86 TRP B C 1
ATOM 2142 O O . TRP B 1 86 ? -7.633 6.289 -1.235 1 98.44 86 TRP B O 1
ATOM 2152 N N . LEU B 1 87 ? -8.93 5.129 -2.648 1 98.56 87 LEU B N 1
ATOM 2153 C CA . LEU B 1 87 ? -8.055 3.957 -2.645 1 98.56 87 LEU B CA 1
ATOM 2154 C C . LEU B 1 87 ? -6.688 4.297 -3.217 1 98.56 87 LEU B C 1
ATOM 2156 O O . LEU B 1 87 ? -5.66 3.936 -2.635 1 98.56 87 LEU B O 1
ATOM 2160 N N . ASP B 1 88 ? -6.711 4.98 -4.297 1 98.12 88 ASP B N 1
ATOM 2161 C CA . ASP B 1 88 ? -5.469 5.23 -5.023 1 98.12 88 ASP B CA 1
ATOM 2162 C C . ASP B 1 88 ? -4.52 6.102 -4.203 1 98.12 88 ASP B C 1
ATOM 2164 O O . ASP B 1 88 ? -3.328 5.801 -4.094 1 98.12 88 ASP B O 1
ATOM 2168 N N . TRP B 1 89 ? -5.047 7.125 -3.584 1 98.44 89 TRP B N 1
ATOM 2169 C CA . TRP B 1 89 ? -4.211 8.008 -2.773 1 98.44 89 TRP B CA 1
ATOM 2170 C C . TRP B 1 89 ? -3.76 7.309 -1.497 1 98.44 89 TRP B C 1
ATOM 2172 O O . TRP B 1 89 ? -2.652 7.543 -1.01 1 98.44 89 TRP B O 1
ATOM 2182 N N . LEU B 1 90 ? -4.633 6.469 -0.964 1 98.75 90 LEU B N 1
ATOM 2183 C CA . LEU B 1 90 ? -4.258 5.66 0.192 1 98.75 90 LEU B CA 1
ATOM 2184 C C . LEU B 1 90 ? -3.012 4.836 -0.101 1 98.75 90 LEU B C 1
ATOM 2186 O O . LEU B 1 90 ? -2.064 4.832 0.689 1 98.75 90 LEU B O 1
ATOM 2190 N N . HIS B 1 91 ? -2.979 4.215 -1.179 1 98.44 91 HIS B N 1
ATOM 2191 C CA . HIS B 1 91 ? -1.86 3.361 -1.564 1 98.44 91 HIS B CA 1
ATOM 2192 C C . HIS B 1 91 ? -0.66 4.195 -2.004 1 98.44 91 HIS B C 1
ATOM 2194 O O . HIS B 1 91 ? 0.487 3.814 -1.758 1 98.44 91 HIS B O 1
ATOM 2200 N N . PHE B 1 92 ? -0.922 5.332 -2.674 1 97.81 92 PHE B N 1
ATOM 2201 C CA . PHE B 1 92 ? 0.155 6.199 -3.135 1 97.81 92 PHE B CA 1
ATOM 2202 C C . PHE B 1 92 ? 0.964 6.73 -1.957 1 97.81 92 PHE B C 1
ATOM 2204 O O . PHE B 1 92 ? 2.166 6.973 -2.082 1 97.81 92 PHE B O 1
ATOM 2211 N N . ALA B 1 93 ? 0.301 6.859 -0.838 1 98.19 93 ALA B N 1
ATOM 2212 C CA . ALA B 1 93 ? 0.996 7.309 0.366 1 98.19 93 ALA B CA 1
ATOM 2213 C C . ALA B 1 93 ? 2.197 6.414 0.671 1 98.19 93 ALA B C 1
ATOM 2215 O O . ALA B 1 93 ? 3.275 6.91 1.01 1 98.19 93 ALA B O 1
ATOM 2216 N N . GLU B 1 94 ? 1.99 5.125 0.553 1 96 94 GLU B N 1
ATOM 2217 C CA . GLU B 1 94 ? 3.088 4.195 0.794 1 96 94 GLU B CA 1
ATOM 2218 C C . GLU B 1 94 ? 4.168 4.324 -0.275 1 96 94 GLU B C 1
ATOM 2220 O O . GLU B 1 94 ? 5.359 4.223 0.023 1 96 94 GLU B O 1
ATOM 2225 N N . THR B 1 95 ? 3.756 4.512 -1.494 1 95.19 95 THR B N 1
ATOM 2226 C CA . THR B 1 95 ? 4.703 4.715 -2.586 1 95.19 95 THR B CA 1
ATOM 2227 C C . THR B 1 95 ? 5.617 5.902 -2.293 1 95.19 95 THR B C 1
ATOM 2229 O O . THR B 1 95 ? 6.836 5.809 -2.465 1 95.19 95 THR B O 1
ATOM 2232 N N . LEU B 1 96 ? 5.07 6.984 -1.824 1 96.44 96 LEU B N 1
ATOM 2233 C CA . LEU B 1 96 ? 5.848 8.18 -1.538 1 96.44 96 LEU B CA 1
ATOM 2234 C C . LEU B 1 96 ? 6.836 7.934 -0.405 1 96.44 96 LEU B C 1
ATOM 2236 O O . LEU B 1 96 ? 8.008 8.312 -0.501 1 96.44 96 LEU B O 1
ATOM 2240 N N . VAL B 1 97 ? 6.434 7.23 0.659 1 95.56 97 VAL B N 1
ATOM 2241 C CA . VAL B 1 97 ? 7.32 6.91 1.771 1 95.56 97 VAL B CA 1
ATOM 2242 C C . VAL B 1 97 ? 8.477 6.047 1.277 1 95.56 97 VAL B C 1
ATOM 2244 O O . VAL B 1 97 ? 9.625 6.238 1.688 1 95.56 97 VAL B O 1
ATOM 2247 N N . GLN B 1 98 ? 8.172 5.18 0.369 1 93.06 98 GLN B N 1
ATOM 2248 C CA . GLN B 1 98 ? 9.203 4.285 -0.161 1 93.06 98 GLN B CA 1
ATOM 2249 C C . GLN B 1 98 ? 10.227 5.055 -0.988 1 93.06 98 GLN B C 1
ATOM 2251 O O . GLN B 1 98 ? 11.414 4.734 -0.962 1 93.06 98 GLN B O 1
ATOM 2256 N N . HIS B 1 99 ? 9.727 5.992 -1.744 1 93.62 99 HIS B N 1
ATOM 2257 C CA . HIS B 1 99 ? 10.656 6.824 -2.494 1 93.62 99 HIS B CA 1
ATOM 2258 C C . HIS B 1 99 ? 11.586 7.59 -1.56 1 93.62 99 HIS B C 1
ATOM 2260 O O . HIS B 1 99 ? 12.781 7.746 -1.849 1 93.62 99 HIS B O 1
ATOM 2266 N N . VAL B 1 100 ? 11.055 8.023 -0.438 1 93.88 100 VAL B N 1
ATOM 2267 C CA . VAL B 1 100 ? 11.875 8.719 0.555 1 93.88 100 VAL B CA 1
ATOM 2268 C C . VAL B 1 100 ? 12.891 7.742 1.154 1 93.88 100 VAL B C 1
ATOM 2270 O O . VAL B 1 100 ? 14.07 8.07 1.288 1 93.88 100 VAL B O 1
ATOM 2273 N N . ALA B 1 101 ? 12.461 6.539 1.47 1 90.25 101 ALA B N 1
ATOM 2274 C CA . ALA B 1 101 ? 13.305 5.527 2.1 1 90.25 101 ALA B CA 1
ATOM 2275 C C . ALA B 1 101 ? 14.453 5.125 1.178 1 90.25 101 ALA B C 1
ATOM 2277 O O . ALA B 1 101 ? 15.531 4.762 1.646 1 90.25 101 ALA B O 1
ATOM 2278 N N . ARG B 1 102 ? 14.242 5.285 -0.135 1 89.56 102 ARG B N 1
ATOM 2279 C CA . ARG B 1 102 ? 15.219 4.844 -1.124 1 89.56 102 ARG B CA 1
ATOM 2280 C C . ARG B 1 102 ? 15.977 6.031 -1.714 1 89.56 102 ARG B C 1
ATOM 2282 O O . ARG B 1 102 ? 16.469 5.957 -2.84 1 89.56 102 ARG B O 1
ATOM 2289 N N . ARG B 1 103 ? 16.078 7.07 -1.026 1 88.5 103 ARG B N 1
ATOM 2290 C CA . ARG B 1 103 ? 16.578 8.344 -1.542 1 88.5 103 ARG B CA 1
ATOM 2291 C C . ARG B 1 103 ? 18.047 8.258 -1.895 1 88.5 103 ARG B C 1
ATOM 2293 O O . ARG B 1 103 ? 18.562 9.07 -2.664 1 88.5 103 ARG B O 1
ATOM 2300 N N . ALA B 1 104 ? 18.766 7.246 -1.413 1 86.44 104 ALA B N 1
ATOM 2301 C CA . ALA B 1 104 ? 20.203 7.137 -1.645 1 86.44 104 ALA B CA 1
ATOM 2302 C C . ALA B 1 104 ? 20.5 6.336 -2.91 1 86.44 104 ALA B C 1
ATOM 2304 O O . ALA B 1 104 ? 21.641 6.262 -3.357 1 86.44 104 ALA B O 1
ATOM 2305 N N . GLU B 1 105 ? 19.469 5.758 -3.566 1 86.06 105 GLU B N 1
ATOM 2306 C CA . GLU B 1 105 ? 19.641 4.93 -4.758 1 86.06 105 GLU B CA 1
ATOM 2307 C C . GLU B 1 105 ? 19.766 5.785 -6.012 1 86.06 105 GLU B C 1
ATOM 2309 O O . GLU B 1 105 ? 19.312 6.934 -6.031 1 86.06 105 GLU B O 1
ATOM 2314 N N . SER B 1 106 ? 20.375 5.148 -7 1 84.25 106 SER B N 1
ATOM 2315 C CA . SER B 1 106 ? 20.438 5.816 -8.297 1 84.25 106 SER B CA 1
ATOM 2316 C C . SER B 1 106 ? 19.031 6.082 -8.836 1 84.25 106 SER B C 1
ATOM 2318 O O . SER B 1 106 ? 18.156 5.223 -8.75 1 84.25 106 SER B O 1
ATOM 2320 N N . GLY B 1 107 ? 18.797 7.344 -9.203 1 87.5 107 GLY B N 1
ATOM 2321 C CA . GLY B 1 107 ? 17.5 7.711 -9.773 1 87.5 107 GLY B CA 1
ATOM 2322 C C . GLY B 1 107 ? 16.469 8.086 -8.727 1 87.5 107 GLY B C 1
ATOM 2323 O O . GLY B 1 107 ? 15.328 8.406 -9.062 1 87.5 107 GLY B O 1
ATOM 2324 N N . ALA B 1 108 ? 16.953 8.062 -7.52 1 86.12 108 ALA B N 1
ATOM 2325 C CA . ALA B 1 108 ? 16.016 8.281 -6.41 1 86.12 108 ALA B CA 1
ATOM 2326 C C . ALA B 1 108 ? 15.445 9.695 -6.449 1 86.12 108 ALA B C 1
ATOM 2328 O O . ALA B 1 108 ? 14.25 9.891 -6.227 1 86.12 108 ALA B O 1
ATOM 2329 N N . THR B 1 109 ? 16.281 10.633 -6.727 1 90.25 109 THR B N 1
ATOM 2330 C CA . THR B 1 109 ? 15.859 12.023 -6.77 1 90.25 109 THR B CA 1
ATOM 2331 C C . THR B 1 109 ? 14.781 12.234 -7.832 1 90.25 109 THR B C 1
ATOM 2333 O O . THR B 1 109 ? 13.773 12.891 -7.582 1 90.25 109 THR B O 1
ATOM 2336 N N . GLU B 1 110 ? 14.969 11.625 -8.922 1 91.44 110 GLU B N 1
ATOM 2337 C CA . GLU B 1 110 ? 14.016 11.758 -10.023 1 91.44 110 GLU B CA 1
ATOM 2338 C C . GLU B 1 110 ? 12.672 11.133 -9.656 1 91.44 110 GLU B C 1
ATOM 2340 O O . GLU B 1 110 ? 11.617 11.688 -9.961 1 91.44 110 GLU B O 1
ATOM 2345 N N . ARG B 1 111 ? 12.703 10.016 -9.055 1 91.56 111 ARG B N 1
ATOM 2346 C CA . ARG B 1 111 ? 11.484 9.32 -8.672 1 91.56 111 ARG B CA 1
ATOM 2347 C C . ARG B 1 111 ? 10.703 10.125 -7.629 1 91.56 111 ARG B C 1
ATOM 2349 O O . ARG B 1 111 ? 9.484 10.273 -7.738 1 91.56 111 ARG B O 1
ATOM 2356 N N . LEU B 1 112 ? 11.438 10.633 -6.66 1 94.25 112 LEU B N 1
ATOM 2357 C CA . LEU B 1 112 ? 10.805 11.43 -5.613 1 94.25 112 LEU B CA 1
ATOM 2358 C C . LEU B 1 112 ? 10.211 12.711 -6.191 1 94.25 112 LEU B C 1
ATOM 2360 O O . LEU B 1 112 ? 9.07 13.07 -5.879 1 94.25 112 LEU B O 1
ATOM 2364 N N . THR B 1 113 ? 10.953 13.336 -7.117 1 94.12 113 THR B N 1
ATOM 2365 C CA . THR B 1 113 ? 10.5 14.562 -7.758 1 94.12 113 THR B CA 1
ATOM 2366 C C . THR B 1 113 ? 9.242 14.305 -8.586 1 94.12 113 THR B C 1
ATOM 2368 O O . THR B 1 113 ? 8.281 15.078 -8.531 1 94.12 113 THR B O 1
ATOM 2371 N N . ALA B 1 114 ? 9.25 13.234 -9.258 1 93.38 114 ALA B N 1
ATOM 2372 C CA . ALA B 1 114 ? 8.086 12.875 -10.07 1 93.38 114 ALA B CA 1
ATOM 2373 C C . ALA B 1 114 ? 6.859 12.641 -9.195 1 93.38 114 ALA B C 1
ATOM 2375 O O . ALA B 1 114 ? 5.766 13.117 -9.516 1 93.38 114 ALA B O 1
ATOM 2376 N N . ALA B 1 115 ? 7.062 11.961 -8.125 1 95.06 115 ALA B N 1
ATOM 2377 C CA . ALA B 1 115 ? 5.957 11.664 -7.215 1 95.06 115 ALA B CA 1
ATOM 2378 C C . ALA B 1 115 ? 5.402 12.945 -6.594 1 95.06 115 ALA B C 1
ATOM 2380 O O . ALA B 1 115 ? 4.184 13.141 -6.551 1 95.06 115 ALA B O 1
ATOM 2381 N N . LEU B 1 116 ? 6.281 13.797 -6.137 1 97 116 LEU B N 1
ATOM 2382 C CA . LEU B 1 116 ? 5.863 15.062 -5.551 1 97 116 LEU B CA 1
ATOM 2383 C C . LEU B 1 116 ? 5.184 15.945 -6.59 1 97 116 LEU B C 1
ATOM 2385 O O . LEU B 1 116 ? 4.234 16.672 -6.273 1 97 116 LEU B O 1
ATOM 2389 N N . GLY B 1 117 ? 5.684 15.836 -7.793 1 96.12 117 GLY B N 1
ATOM 2390 C CA . GLY B 1 117 ? 5.07 16.578 -8.875 1 96.12 117 GLY B CA 1
ATOM 2391 C C . GLY B 1 117 ? 3.645 16.156 -9.164 1 96.12 117 GLY B C 1
ATOM 2392 O O . GLY B 1 117 ? 2.758 16.984 -9.344 1 96.12 117 GLY B O 1
ATOM 2393 N N . ILE B 1 118 ? 3.396 14.875 -9.195 1 94.75 118 ILE B N 1
ATOM 2394 C CA . ILE B 1 118 ? 2.068 14.312 -9.414 1 94.75 118 ILE B CA 1
ATOM 2395 C C . ILE B 1 118 ? 1.11 14.812 -8.336 1 94.75 118 ILE B C 1
ATOM 2397 O O . ILE B 1 118 ? 0.002 15.258 -8.641 1 94.75 118 ILE B O 1
ATOM 2401 N N . LEU B 1 119 ? 1.591 14.789 -7.141 1 97.12 119 LEU B N 1
ATOM 2402 C CA . LEU B 1 119 ? 0.763 15.188 -6.008 1 97.12 119 LEU B CA 1
ATOM 2403 C C . LEU B 1 119 ? 0.479 16.688 -6.043 1 97.12 119 LEU B C 1
ATOM 2405 O O . LEU B 1 119 ? -0.654 17.109 -5.809 1 97.12 119 LEU B O 1
ATOM 2409 N N . SER B 1 120 ? 1.503 17.422 -6.363 1 97.75 120 SER B N 1
ATOM 2410 C CA . SER B 1 120 ? 1.358 18.859 -6.445 1 97.75 120 SER B CA 1
ATOM 2411 C C . SER B 1 120 ? 0.343 19.266 -7.516 1 97.75 120 SER B C 1
ATOM 2413 O O . SER B 1 120 ? -0.504 20.125 -7.285 1 97.75 120 SER B O 1
ATOM 2415 N N . GLU B 1 121 ? 0.437 18.625 -8.625 1 96.69 121 GLU B N 1
ATOM 2416 C CA . GLU B 1 121 ? -0.498 18.891 -9.711 1 96.69 121 GLU B CA 1
ATOM 2417 C C . GLU B 1 121 ? -1.929 18.547 -9.312 1 96.69 121 GLU B C 1
ATOM 2419 O O . GLU B 1 121 ? -2.857 19.312 -9.586 1 96.69 121 GLU B O 1
ATOM 2424 N N . TRP B 1 122 ? -2.135 17.484 -8.656 1 96.25 122 TRP B N 1
ATOM 2425 C CA . TRP B 1 122 ? -3.465 17.047 -8.242 1 96.25 122 TRP B CA 1
ATOM 2426 C C . TRP B 1 122 ? -4.062 18.016 -7.227 1 96.25 122 TRP B C 1
ATOM 2428 O O . TRP B 1 122 ? -5.25 18.344 -7.293 1 96.25 122 TRP B O 1
ATOM 2438 N N . LEU B 1 123 ? -3.262 18.453 -6.309 1 97.81 123 LEU B N 1
ATOM 2439 C CA . LEU B 1 123 ? -3.744 19.234 -5.176 1 97.81 123 LEU B CA 1
ATOM 2440 C C . LEU B 1 123 ? -3.904 20.703 -5.562 1 97.81 123 LEU B C 1
ATOM 2442 O O . LEU B 1 123 ? -4.445 21.5 -4.789 1 97.81 123 LEU B O 1
ATOM 2446 N N . ASP B 1 124 ? -3.414 20.984 -6.773 1 96.69 124 ASP B N 1
ATOM 2447 C CA . ASP B 1 124 ? -3.541 22.359 -7.215 1 96.69 124 ASP B CA 1
ATOM 2448 C C . ASP B 1 124 ? -5.008 22.766 -7.363 1 96.69 124 ASP B C 1
ATOM 2450 O O . ASP B 1 124 ? -5.742 22.156 -8.141 1 96.69 124 ASP B O 1
ATOM 2454 N N . GLY B 1 125 ? -5.484 23.703 -6.496 1 95.94 125 GLY B N 1
ATOM 2455 C CA . GLY B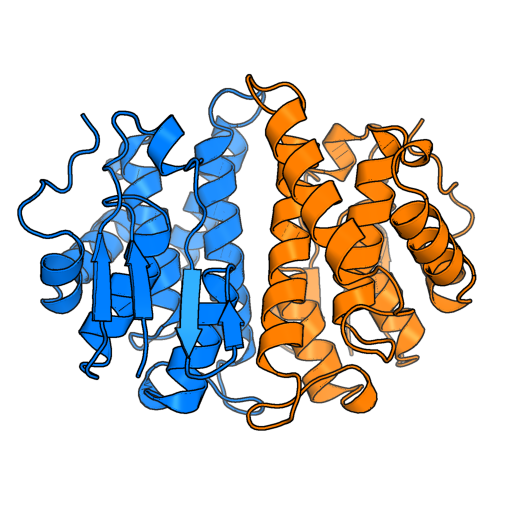 1 125 ? -6.848 24.203 -6.559 1 95.94 125 GLY B CA 1
ATOM 2456 C C . GLY B 1 125 ? -7.809 23.438 -5.66 1 95.94 125 GLY B C 1
ATOM 2457 O O . GLY B 1 125 ? -9.023 23.656 -5.715 1 95.94 125 GLY B O 1
ATOM 2458 N N . THR B 1 126 ? -7.316 22.516 -4.914 1 96.56 126 THR B N 1
ATOM 2459 C CA . THR B 1 126 ? -8.141 21.812 -3.945 1 96.56 126 THR B CA 1
ATOM 2460 C C . THR B 1 126 ? -7.438 21.734 -2.594 1 96.56 126 THR B C 1
ATOM 2462 O O . THR B 1 126 ? -6.207 21.703 -2.527 1 96.56 126 THR B O 1
ATOM 2465 N N . ASP B 1 127 ? -8.211 21.672 -1.568 1 97.69 127 ASP B N 1
ATOM 2466 C CA . ASP B 1 127 ? -7.629 21.719 -0.229 1 97.69 127 ASP B CA 1
ATOM 2467 C C . ASP B 1 127 ? -7.164 20.328 0.21 1 97.69 127 ASP B C 1
ATOM 2469 O O . ASP B 1 127 ? -6.188 20.203 0.949 1 97.69 127 ASP B O 1
ATOM 2473 N N . TRP B 1 128 ? -7.934 19.344 -0.253 1 98.69 128 TRP B N 1
ATOM 2474 C CA . TRP B 1 128 ? -7.672 17.969 0.193 1 98.69 128 TRP B CA 1
ATOM 2475 C C . TRP B 1 128 ? -7.66 17.016 -0.986 1 98.69 128 TRP B C 1
ATOM 2477 O O . TRP B 1 128 ? -8.062 17.375 -2.096 1 98.69 128 TRP B O 1
ATOM 2487 N N . LEU B 1 129 ? -7.207 15.828 -0.821 1 98.25 129 LEU B N 1
ATOM 2488 C CA . LEU B 1 129 ? -7.051 14.836 -1.876 1 98.25 129 LEU B CA 1
ATOM 2489 C C . LEU B 1 129 ? -8.391 14.547 -2.555 1 98.25 129 LEU B C 1
ATOM 2491 O O . LEU B 1 129 ? -8.43 14.273 -3.756 1 98.25 129 LEU B O 1
ATOM 2495 N N . LEU B 1 130 ? -9.492 14.469 -1.73 1 97.06 130 LEU B N 1
ATOM 2496 C CA . LEU B 1 130 ? -10.828 14.203 -2.25 1 97.06 130 LEU B CA 1
ATOM 2497 C C . LEU B 1 130 ? -11.75 15.391 -2.012 1 97.06 130 LEU B C 1
ATOM 2499 O O . LEU B 1 130 ? -12.914 15.219 -1.642 1 97.06 130 LEU B O 1
ATOM 2503 N N . SER B 1 131 ? -11.305 16.578 -2.125 1 94.25 131 SER B N 1
ATOM 2504 C CA . SER B 1 131 ? -12 17.844 -1.896 1 94.25 131 SER B CA 1
ATOM 2505 C C . SER B 1 131 ? -12.289 18.047 -0.413 1 94.25 131 SER B C 1
ATOM 2507 O O . SER B 1 131 ? -12.156 19.172 0.099 1 94.25 131 SER B O 1
ATOM 2509 N N . GLU B 1 132 ? -12.656 16.984 0.225 1 97.31 132 GLU B N 1
ATOM 2510 C CA . GLU B 1 132 ? -12.836 17.016 1.674 1 97.31 132 GLU B CA 1
ATOM 2511 C C . GLU B 1 132 ? -11.781 16.156 2.373 1 97.31 132 GLU B C 1
ATOM 2513 O O . GLU B 1 132 ? -11.352 15.133 1.835 1 97.31 132 GLU B O 1
ATOM 2518 N N . PHE B 1 133 ? -11.43 16.609 3.617 1 98.69 133 PHE B N 1
ATOM 2519 C CA . PHE B 1 133 ? -10.461 15.859 4.414 1 98.69 133 PHE B CA 1
ATOM 2520 C C . PHE B 1 133 ? -10.945 14.445 4.672 1 98.69 133 PHE B C 1
ATOM 2522 O O . PHE B 1 133 ? -12.133 14.227 4.945 1 98.69 133 PHE B O 1
ATOM 2529 N N . SER B 1 134 ? -10.078 13.5 4.555 1 98.75 134 SER B N 1
ATOM 2530 C CA . SER B 1 134 ? -10.43 12.102 4.777 1 98.75 134 SER B CA 1
ATOM 2531 C C . SER B 1 134 ? -9.25 11.32 5.359 1 98.75 134 SER B C 1
ATOM 2533 O O . SER B 1 134 ? -8.195 11.891 5.625 1 98.75 134 SER B O 1
ATOM 2535 N N . GLY B 1 135 ? -9.492 10.016 5.574 1 98.81 135 GLY B N 1
ATOM 2536 C CA . GLY B 1 135 ? -8.438 9.141 6.051 1 98.81 135 GLY B CA 1
ATOM 2537 C C . GLY B 1 135 ? -7.246 9.07 5.109 1 98.81 135 GLY B C 1
ATOM 2538 O O . GLY B 1 135 ? -6.117 8.844 5.543 1 98.81 135 GLY B O 1
ATOM 2539 N N . ALA B 1 136 ? -7.477 9.258 3.797 1 98.81 136 ALA B N 1
ATOM 2540 C CA . ALA B 1 136 ? -6.395 9.273 2.818 1 98.81 136 ALA B CA 1
ATOM 2541 C C . ALA B 1 136 ? -5.426 10.422 3.09 1 98.81 136 ALA B C 1
ATOM 2543 O O . ALA B 1 136 ? -4.223 10.297 2.848 1 98.81 136 ALA B O 1
ATOM 2544 N N . ASP B 1 137 ? -5.926 11.523 3.621 1 98.94 137 ASP B N 1
ATOM 2545 C CA . ASP B 1 137 ? -5.078 12.656 3.949 1 98.94 137 ASP B CA 1
ATOM 2546 C C . ASP B 1 137 ? -4.188 12.352 5.152 1 98.94 137 ASP B C 1
ATOM 2548 O O . ASP B 1 137 ? -3.062 12.844 5.242 1 98.94 137 ASP B O 1
ATOM 2552 N N . CYS B 1 138 ? -4.66 11.555 6.078 1 98.81 138 CYS B N 1
ATOM 2553 C CA . CYS B 1 138 ? -3.814 11.164 7.195 1 98.81 138 CYS B CA 1
ATOM 2554 C C . CYS B 1 138 ? -2.633 10.328 6.719 1 98.81 138 CYS B C 1
ATOM 2556 O O . CYS B 1 138 ? -1.503 10.531 7.168 1 98.81 138 CYS B O 1
ATOM 2558 N N . GLN B 1 139 ? -2.926 9.422 5.805 1 98.5 139 GLN B N 1
ATOM 2559 C CA . GLN B 1 139 ? -1.869 8.594 5.238 1 98.5 139 GLN B CA 1
ATOM 2560 C C . GLN B 1 139 ? -0.885 9.422 4.426 1 98.5 139 GLN B C 1
ATOM 2562 O O . GLN B 1 139 ? 0.318 9.414 4.691 1 98.5 139 GLN B O 1
ATOM 2567 N N . LEU B 1 140 ? -1.447 10.195 3.547 1 98.75 140 LEU B N 1
ATOM 2568 C CA . LEU B 1 140 ? -0.592 10.883 2.586 1 98.75 140 LEU B CA 1
ATOM 2569 C C . LEU B 1 140 ? 0.024 12.141 3.203 1 98.75 140 LEU B C 1
ATOM 2571 O O . LEU B 1 140 ? 1.145 12.516 2.857 1 98.75 140 LEU B O 1
ATOM 2575 N N . GLY B 1 141 ? -0.699 12.758 4.105 1 98.44 141 GLY B N 1
ATOM 2576 C CA . GLY B 1 141 ? -0.123 13.891 4.812 1 98.44 141 GLY B CA 1
ATOM 2577 C C . GLY B 1 141 ? 1.151 13.539 5.559 1 98.44 141 GLY B C 1
ATOM 2578 O O . GLY B 1 141 ? 2.127 14.297 5.516 1 98.44 141 GLY B O 1
ATOM 2579 N N . TYR B 1 142 ? 1.182 12.43 6.215 1 97.56 142 TYR B N 1
ATOM 2580 C CA . TYR B 1 142 ? 2.404 11.961 6.855 1 97.56 142 TYR B CA 1
ATOM 2581 C C . TYR B 1 142 ? 3.52 11.773 5.836 1 97.56 142 TYR B C 1
ATOM 2583 O O . TYR B 1 142 ? 4.672 12.133 6.094 1 97.56 142 TYR B O 1
ATOM 2591 N N . SER B 1 143 ? 3.154 11.18 4.695 1 97.88 143 SER B N 1
ATOM 2592 C CA . SER B 1 143 ? 4.148 10.93 3.66 1 97.88 143 SER B CA 1
ATOM 2593 C C . SER B 1 143 ? 4.758 12.227 3.15 1 97.88 143 SER B C 1
ATOM 2595 O O . SER B 1 143 ? 5.961 12.297 2.885 1 97.88 143 SER B O 1
ATOM 2597 N N . VAL B 1 144 ? 3.924 13.234 3.006 1 97.75 144 VAL B N 1
ATOM 2598 C CA . VAL B 1 144 ? 4.418 14.539 2.59 1 97.75 144 VAL B CA 1
ATOM 2599 C C . VAL B 1 144 ? 5.309 15.125 3.68 1 97.75 144 VAL B C 1
ATOM 2601 O O . VAL B 1 144 ? 6.359 15.703 3.387 1 97.75 144 VAL B O 1
ATOM 2604 N N . TRP B 1 145 ? 4.906 14.977 4.922 1 95.94 145 TRP B N 1
ATOM 2605 C CA . TRP B 1 145 ? 5.711 15.438 6.051 1 95.94 145 TRP B CA 1
ATOM 2606 C C . TRP B 1 145 ? 7.09 14.789 6.043 1 95.94 145 TRP B C 1
ATOM 2608 O O . TRP B 1 145 ? 8.102 15.477 6.184 1 95.94 145 TRP B O 1
ATOM 2618 N N . ILE B 1 146 ? 7.121 13.484 5.832 1 94.88 146 ILE B N 1
ATOM 2619 C CA . ILE B 1 146 ? 8.391 12.766 5.828 1 94.88 146 ILE B CA 1
ATOM 2620 C C . ILE B 1 146 ? 9.227 13.195 4.629 1 94.88 146 ILE B C 1
ATOM 2622 O O . ILE B 1 146 ? 10.453 13.289 4.723 1 94.88 146 ILE B O 1
ATOM 2626 N N . ALA B 1 147 ? 8.586 13.375 3.451 1 95.56 147 ALA B N 1
ATOM 2627 C CA . ALA B 1 147 ? 9.297 13.883 2.279 1 95.56 147 ALA B CA 1
ATOM 2628 C C . ALA B 1 147 ? 9.961 15.227 2.572 1 95.56 147 ALA B C 1
ATOM 2630 O O . ALA B 1 147 ? 11.086 15.477 2.129 1 95.56 147 ALA B O 1
ATOM 2631 N N . GLY B 1 148 ? 9.344 16.031 3.355 1 94.19 148 GLY B N 1
ATOM 2632 C CA . GLY B 1 148 ? 9.867 17.344 3.73 1 94.19 148 GLY B CA 1
ATOM 2633 C C . GLY B 1 148 ? 11.094 17.25 4.617 1 94.19 148 GLY B C 1
ATOM 2634 O O . GLY B 1 148 ? 11.812 18.25 4.781 1 94.19 148 GLY B O 1
ATOM 2635 N N . GLN B 1 149 ? 11.32 16.094 5.172 1 91.12 149 GLN B N 1
ATOM 2636 C CA . GLN B 1 149 ? 12.5 15.898 6.004 1 91.12 149 GLN B CA 1
ATOM 2637 C C . GLN B 1 149 ? 13.75 15.695 5.148 1 91.12 149 GLN B C 1
ATOM 2639 O O . GLN B 1 149 ? 14.867 15.812 5.645 1 91.12 149 GLN B O 1
ATOM 2644 N N . VAL B 1 150 ? 13.508 15.375 3.84 1 91.06 150 VAL B N 1
ATOM 2645 C CA . VAL B 1 150 ? 14.672 15.008 3.039 1 91.06 150 VAL B CA 1
ATOM 2646 C C . VAL B 1 150 ? 14.758 15.898 1.807 1 91.06 150 VAL B C 1
ATOM 2648 O O . VAL B 1 150 ? 15.781 15.914 1.111 1 91.06 150 VAL B O 1
ATOM 2651 N N . THR B 1 151 ? 13.695 16.547 1.486 1 90.25 151 THR B N 1
ATOM 2652 C CA . THR B 1 151 ? 13.664 17.453 0.343 1 90.25 151 THR B CA 1
ATOM 2653 C C . THR B 1 151 ? 13.023 18.781 0.726 1 90.25 151 THR B C 1
ATOM 2655 O O . THR B 1 151 ? 12.133 18.828 1.584 1 90.25 151 THR B O 1
ATOM 2658 N N . CYS B 1 152 ? 13.508 19.859 0.133 1 89.12 152 CYS B N 1
ATOM 2659 C CA . CYS B 1 152 ? 12.891 21.172 0.342 1 89.12 152 CYS B CA 1
ATOM 2660 C C . CYS B 1 152 ? 11.562 21.266 -0.405 1 89.12 152 CYS B C 1
ATOM 2662 O O . CYS B 1 152 ? 11.539 21.234 -1.637 1 89.12 152 CYS B O 1
ATOM 2664 N N . LEU B 1 153 ? 10.531 21.406 0.349 1 92.75 153 LEU B N 1
ATOM 2665 C CA . LEU B 1 153 ? 9.203 21.453 -0.258 1 92.75 153 LEU B CA 1
ATOM 2666 C C . LEU B 1 153 ? 8.906 22.859 -0.777 1 92.75 153 LEU B C 1
ATOM 2668 O O . LEU B 1 153 ? 7.875 23.078 -1.418 1 92.75 153 LEU B O 1
ATOM 2672 N N . ASP B 1 154 ? 9.883 23.812 -0.604 1 89.69 154 ASP B N 1
ATOM 2673 C CA . ASP B 1 154 ? 9.68 25.172 -1.06 1 89.69 154 ASP B CA 1
ATOM 2674 C C . ASP B 1 154 ? 9.508 25.234 -2.576 1 89.69 154 ASP B C 1
ATOM 2676 O O . ASP B 1 154 ? 8.891 26.156 -3.102 1 89.69 154 ASP B O 1
ATOM 2680 N N . ASP B 1 155 ? 10.031 24.266 -3.287 1 91.44 155 ASP B N 1
ATOM 2681 C CA . ASP B 1 155 ? 9.875 24.172 -4.734 1 91.44 155 ASP B CA 1
ATOM 2682 C C . ASP B 1 155 ? 8.477 23.703 -5.109 1 91.44 155 ASP B C 1
ATOM 2684 O O . ASP B 1 155 ? 8.094 23.719 -6.281 1 91.44 155 ASP B O 1
ATOM 2688 N N . TYR B 1 156 ? 7.656 23.328 -4.051 1 96.06 156 TYR B N 1
ATOM 2689 C CA . TYR B 1 156 ? 6.281 22.859 -4.215 1 96.06 156 TYR B CA 1
ATOM 2690 C C . TYR B 1 156 ? 5.332 23.656 -3.316 1 96.06 156 TYR B C 1
ATOM 2692 O O . TYR B 1 156 ? 4.801 23.109 -2.342 1 96.06 156 TYR B O 1
ATOM 2700 N N . PRO B 1 157 ? 5.047 24.828 -3.76 1 96.69 157 PRO B N 1
ATOM 2701 C CA . PRO B 1 157 ? 4.219 25.656 -2.883 1 96.69 157 PRO B CA 1
ATOM 2702 C C . PRO B 1 157 ? 2.865 25.031 -2.572 1 96.69 157 PRO B C 1
ATOM 2704 O O . PRO B 1 157 ? 2.344 25.188 -1.465 1 96.69 157 PRO B O 1
ATOM 2707 N N . VAL B 1 158 ? 2.332 24.328 -3.506 1 97.94 158 VAL B N 1
ATOM 2708 C CA . VAL B 1 158 ? 1.05 23.672 -3.309 1 97.94 158 VAL B CA 1
ATOM 2709 C C . VAL B 1 158 ? 1.171 22.625 -2.195 1 97.94 158 VAL B C 1
ATOM 2711 O O . VAL B 1 158 ? 0.302 22.531 -1.325 1 97.94 158 VAL B O 1
ATOM 2714 N N . LEU B 1 159 ? 2.25 21.906 -2.178 1 98.12 159 LEU B N 1
ATOM 2715 C CA . LEU B 1 159 ? 2.455 20.875 -1.167 1 98.12 159 LEU B CA 1
ATOM 2716 C C . LEU B 1 159 ? 2.773 21.5 0.188 1 98.12 159 LEU B C 1
ATOM 2718 O O . LEU B 1 159 ? 2.379 20.969 1.229 1 98.12 159 LEU B O 1
ATOM 2722 N N . THR B 1 160 ? 3.504 22.609 0.147 1 97.44 160 THR B N 1
ATOM 2723 C CA . THR B 1 160 ? 3.777 23.328 1.383 1 97.44 160 THR B CA 1
ATOM 2724 C C . THR B 1 160 ? 2.48 23.797 2.039 1 97.44 160 THR B C 1
ATOM 2726 O O . THR B 1 160 ? 2.295 23.625 3.246 1 97.44 160 THR B O 1
ATOM 2729 N N . SER B 1 161 ? 1.624 24.297 1.247 1 97.81 161 SER B N 1
ATOM 2730 C CA . SER B 1 161 ? 0.333 24.766 1.75 1 97.81 161 SER B CA 1
ATOM 2731 C C . SER B 1 161 ? -0.508 23.594 2.258 1 97.81 161 SER B C 1
ATOM 2733 O O . SER B 1 161 ? -1.17 23.703 3.293 1 97.81 161 SER B O 1
ATOM 2735 N N . TYR B 1 162 ? -0.521 22.531 1.518 1 98.44 162 TYR B N 1
ATOM 2736 C CA . TYR B 1 162 ? -1.244 21.328 1.905 1 98.44 162 TYR B CA 1
ATOM 2737 C C . TYR B 1 162 ? -0.753 20.797 3.25 1 98.44 162 TYR B C 1
ATOM 2739 O O . TYR B 1 162 ? -1.556 20.516 4.141 1 98.44 162 TYR B O 1
ATOM 2747 N N . LEU B 1 163 ? 0.57 20.719 3.385 1 97.5 163 LEU B N 1
ATOM 2748 C CA . LEU B 1 163 ? 1.147 20.25 4.633 1 97.5 163 LEU B CA 1
ATOM 2749 C C . LEU B 1 163 ? 0.825 21.188 5.785 1 97.5 163 LEU B C 1
ATOM 2751 O O . LEU B 1 163 ? 0.548 20.75 6.902 1 97.5 163 LEU B O 1
ATOM 2755 N N . ALA B 1 164 ? 0.879 22.484 5.516 1 97 164 ALA B N 1
ATOM 2756 C CA . ALA B 1 164 ? 0.532 23.469 6.543 1 97 164 ALA B CA 1
ATOM 2757 C C . ALA B 1 164 ? -0.897 23.266 7.035 1 97 164 ALA B C 1
ATOM 2759 O O . ALA B 1 164 ? -1.16 23.328 8.242 1 97 164 ALA B O 1
ATOM 2760 N N . ARG B 1 165 ? -1.821 22.984 6.145 1 98.12 165 ARG B N 1
ATOM 2761 C CA . ARG B 1 165 ? -3.205 22.703 6.523 1 98.12 165 ARG B CA 1
ATOM 2762 C C . ARG 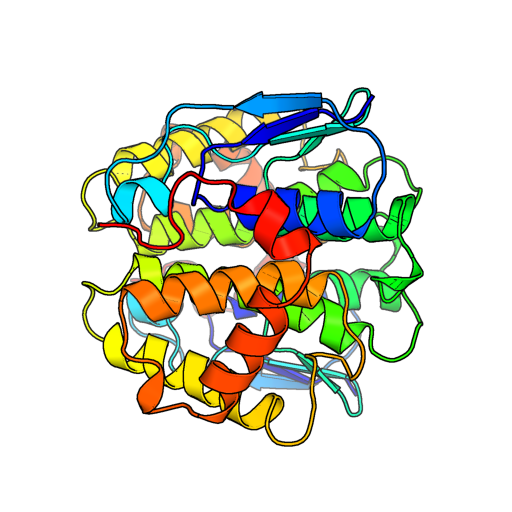B 1 165 ? -3.301 21.453 7.391 1 98.12 165 ARG B C 1
ATOM 2764 O O . ARG B 1 165 ? -4.051 21.422 8.367 1 98.12 165 ARG B O 1
ATOM 2771 N N . CYS B 1 166 ? -2.561 20.438 6.992 1 97.62 166 CYS B N 1
ATOM 2772 C CA . CYS B 1 166 ? -2.516 19.234 7.809 1 97.62 166 CYS B CA 1
ATOM 2773 C C . CYS B 1 166 ? -2.037 19.547 9.219 1 97.62 166 CYS B C 1
ATOM 2775 O O . CYS B 1 166 ? -2.67 19.141 10.195 1 97.62 166 CYS B O 1
ATOM 2777 N N . MET B 1 167 ? -0.985 20.312 9.312 1 95.88 167 MET B N 1
ATOM 2778 C CA . MET B 1 167 ? -0.313 20.578 10.578 1 95.88 167 MET B CA 1
ATOM 2779 C C . MET B 1 167 ? -1.164 21.469 11.477 1 95.88 167 MET B C 1
ATOM 2781 O O . MET B 1 167 ? -0.992 21.484 12.695 1 95.88 167 MET B O 1
ATOM 2785 N N . GLU B 1 168 ? -2.053 22.172 10.906 1 96.62 168 GLU B N 1
ATOM 2786 C CA . GLU B 1 168 ? -2.924 23.062 11.656 1 96.62 168 GLU B CA 1
ATOM 2787 C C . GLU B 1 168 ? -4.035 22.297 12.359 1 96.62 168 GLU B C 1
ATOM 2789 O O . GLU B 1 168 ? -4.695 22.828 13.258 1 96.62 168 GLU B O 1
ATOM 2794 N N . ARG B 1 169 ? -4.277 21.141 11.922 1 96.94 169 ARG B N 1
ATOM 2795 C CA . ARG B 1 169 ? -5.34 20.359 12.539 1 96.94 169 ARG B CA 1
ATOM 2796 C C . ARG B 1 169 ? -4.949 19.922 13.945 1 96.94 169 ARG B C 1
ATOM 2798 O O . ARG B 1 169 ? -3.852 19.406 14.164 1 96.94 169 ARG B O 1
ATOM 2805 N N . PRO B 1 170 ? -5.832 20.062 14.898 1 96.62 170 PRO B N 1
ATOM 2806 C CA . PRO B 1 170 ? -5.527 19.672 16.266 1 96.62 170 PRO B CA 1
ATOM 2807 C C . PRO B 1 170 ? -5.133 18.203 16.391 1 96.62 170 PRO B C 1
ATOM 2809 O O . PRO B 1 170 ? -4.27 17.859 17.203 1 96.62 170 PRO B O 1
ATOM 2812 N N . SER B 1 171 ? -5.719 17.328 15.633 1 97.12 171 SER B N 1
ATOM 2813 C CA . SER B 1 171 ? -5.422 15.906 15.68 1 97.12 171 SER B CA 1
ATOM 2814 C C . SER B 1 171 ? -3.99 15.625 15.227 1 97.12 171 SER B C 1
ATOM 2816 O O . SER B 1 171 ? -3.322 14.75 15.781 1 97.12 171 SER B O 1
ATOM 2818 N N . PHE B 1 172 ? -3.525 16.375 14.219 1 96.75 172 PHE B N 1
ATOM 2819 C CA . PHE B 1 172 ? -2.137 16.266 13.789 1 96.75 172 PHE B CA 1
ATOM 2820 C C . PHE B 1 172 ? -1.188 16.656 14.914 1 96.75 172 PHE B C 1
ATOM 2822 O O . PHE B 1 172 ? -0.261 15.906 15.234 1 96.75 172 PHE B O 1
ATOM 2829 N N . GLN B 1 173 ? -1.431 17.703 15.539 1 94.31 173 GLN B N 1
ATOM 2830 C CA . GLN B 1 173 ? -0.594 18.203 16.625 1 94.31 173 GLN B CA 1
ATOM 2831 C C . GLN B 1 173 ? -0.575 17.219 17.797 1 94.31 173 GLN B C 1
ATOM 2833 O O . GLN B 1 173 ? 0.48 16.953 18.375 1 94.31 173 GLN B O 1
ATOM 2838 N N . SER B 1 174 ? -1.706 16.672 18.078 1 93.06 174 SER B N 1
ATOM 2839 C CA . SER B 1 174 ? -1.809 15.703 19.172 1 93.06 174 SER B CA 1
ATOM 2840 C C . SER B 1 174 ? -0.995 14.453 18.859 1 93.06 174 SER B C 1
ATOM 2842 O O . SER B 1 174 ? -0.356 13.883 19.75 1 93.06 174 SER B O 1
ATOM 2844 N N . ALA B 1 175 ? -1.009 14.008 17.609 1 93.94 175 ALA B N 1
ATOM 2845 C CA . ALA B 1 175 ? -0.351 12.773 17.203 1 93.94 175 ALA B CA 1
ATOM 2846 C C . ALA B 1 175 ? 1.167 12.922 17.25 1 93.94 175 ALA B C 1
ATOM 2848 O O . ALA B 1 175 ? 1.883 11.961 17.562 1 93.94 175 ALA B O 1
ATOM 2849 N N . TRP B 1 176 ? 1.692 14.023 16.875 1 90.12 176 TRP B N 1
ATOM 2850 C CA . TRP B 1 176 ? 3.133 14.25 16.859 1 90.12 176 TRP B CA 1
ATOM 2851 C C . TRP B 1 176 ? 3.65 14.609 18.25 1 90.12 176 TRP B C 1
ATOM 2853 O O . TRP B 1 176 ? 4.816 14.359 18.562 1 90.12 176 TRP B O 1
ATOM 2863 N N . GLY B 1 177 ? 2.738 14.711 19.234 1 73.88 177 GLY B N 1
ATOM 2864 C CA . GLY B 1 177 ? 3.139 15.078 20.594 1 73.88 177 GLY B CA 1
ATOM 2865 C C . GLY B 1 177 ? 4.078 16.266 20.641 1 73.88 177 GLY B C 1
ATOM 2866 O O . GLY B 1 177 ? 4.195 17.016 19.656 1 73.88 177 GLY B O 1
ATOM 2867 N N . GLU B 1 178 ? 4.621 16.391 21.953 1 57.44 178 GLU B N 1
ATOM 2868 C CA . GLU B 1 178 ? 5.629 17.406 22.219 1 57.44 178 GLU B CA 1
ATOM 2869 C C . GLU B 1 178 ? 6.945 17.078 21.516 1 57.44 178 GLU B C 1
ATOM 2871 O O . GLU B 1 178 ? 7.848 17.906 21.453 1 57.44 178 GLU B O 1
ATOM 2876 N N . SER B 1 179 ? 7.094 15.695 21.484 1 52.91 179 SER B N 1
ATOM 2877 C CA . SER B 1 179 ? 8.398 15.219 21.031 1 52.91 179 SER B CA 1
ATOM 2878 C C . SER B 1 179 ? 8.836 15.922 19.75 1 52.91 179 SER B C 1
ATOM 2880 O O . SER B 1 179 ? 8.023 16.141 18.859 1 52.91 179 SER B O 1
ATOM 2882 N N . GLY B 1 180 ? 8.914 16.797 19.047 1 52.47 180 GLY B N 1
ATOM 2883 C CA . GLY B 1 180 ? 9.414 17.656 17.984 1 52.47 180 GLY B CA 1
ATOM 2884 C C . GLY B 1 180 ? 9.234 17.062 16.609 1 52.47 180 GLY B C 1
ATOM 2885 O O . GLY B 1 180 ? 9.008 15.867 16.453 1 52.47 180 GLY B O 1
ATOM 2886 N N . ILE B 1 181 ? 8.344 17.672 15.672 1 55.28 181 ILE B N 1
ATOM 2887 C CA . ILE B 1 181 ? 8.188 17.641 14.219 1 55.28 181 ILE B CA 1
ATOM 2888 C C . ILE B 1 181 ? 9.547 17.422 13.555 1 55.28 181 ILE B C 1
ATOM 2890 O O . ILE B 1 181 ? 9.625 17.156 12.359 1 55.28 181 ILE B O 1
ATOM 2894 N N . ARG B 1 182 ? 10.727 17.688 14.195 1 51.12 182 ARG B N 1
ATOM 2895 C CA . ARG B 1 182 ? 11.961 17.719 13.414 1 51.12 182 ARG B CA 1
ATOM 2896 C C . ARG B 1 182 ? 12.789 16.469 13.633 1 51.12 182 ARG B C 1
ATOM 2898 O O . ARG B 1 182 ? 13.023 16.062 14.781 1 51.12 182 ARG B O 1
ATOM 2905 N N . LEU B 1 183 ? 12.648 15.367 12.75 1 50.19 183 LEU B N 1
ATOM 2906 C CA . LEU B 1 183 ? 13.641 14.297 12.766 1 50.19 183 LEU B CA 1
ATOM 2907 C C . LEU B 1 183 ? 15.047 14.859 12.633 1 50.19 183 LEU B C 1
ATOM 2909 O O . LEU B 1 183 ? 15.273 15.812 11.883 1 50.19 183 LEU B O 1
ATOM 2913 N N . GLY B 1 184 ? 15.883 15.195 13.703 1 42.12 184 GLY B N 1
ATOM 2914 C CA . GLY B 1 184 ? 17.234 15.727 13.789 1 42.12 184 GLY B CA 1
ATOM 2915 C C . GLY B 1 184 ? 18.078 15.383 12.586 1 42.12 184 GLY B C 1
ATOM 2916 O O . GLY B 1 184 ? 17.766 14.453 11.836 1 42.12 184 GLY B O 1
#

Organism: NCBI:txid1123501

Foldseek 3Di:
DKEKEDAFLALSLLLQLVCLVLPDDYHYHYDHHDQALLCRLPPPAAIWMDDPPDIDRDSLVSLQVCCVPRNVVQAADVPGPCNVLLSVLSVLLVVLSVLLSCCVDVCSVVSNVVSLVVVLVCLVPAQDSSNDHHSSCSSNLSSLLSSVLPDPCPVRVSSVNSNVVVCPDPSSDVSNDPPDSHSD/DKEKEDAFLALSLLLQLVCLVLPDDYHYHYDHHDQALLCRLPPPAAIWMDDPPDIDRDSLVSLQVCCVPRNVVQAADVPGPCNVLLSVLSVLLVVLSVLLSCCVDVCSVVSNVVSLVVVLVCLVPAQDSRNDHHSSCSSNLSSLLSSVLPDPCPVRVSSVNSNVVVCPDPSSDVSNDPPDSHSD